Protein AF-A0A1G7L307-F1 (afdb_monomer)

pLDDT: mean 85.69, std 12.85, range [38.66, 98.5]

Nearest PDB structures (foldseek):
  7jh6-assembly4_D  TM=3.198E-01  e=3.320E+00  synthetic construct
  6h2e-assembly1_P-2  TM=1.7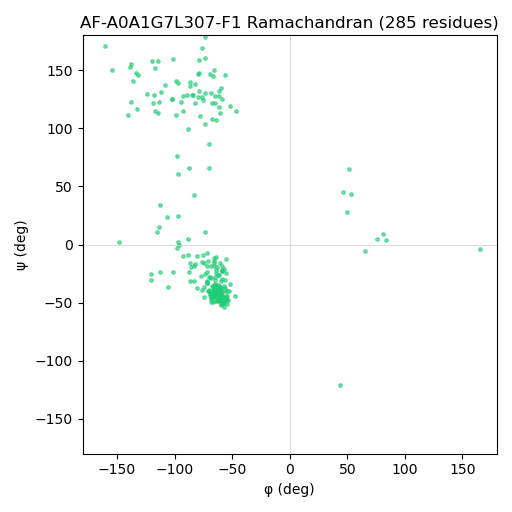35E-01  e=1.520E+00  Aeromonas hydrophila subsp. hydrophila AL09-71

Foldseek 3Di:
DPDPPFDWDDDPNDIDGPVRLVVVLVVLLVLLDFDCLLVDDDPLVLQPPADDLLLSQLVVLSNVLVVLLVLLSVLLSLLSRQDDPDPPDCVCPNLVSNVRSVVSLLSSLQSLLCSLLSLLSSVCSLQCVDPSVVPPDPVVVVVVSVCSDPVNVCVLCVVVCPPPLNVVVVVLNCVLCVDPLSVVSNVVNCCSVPPVQEDEPPNDDDPPDWDADPVGDIPVVSHGHYDYSNVSSVSSSVSSVSSSVSSVCSCVSQVSLQQFDADPVRHTDSNHGDDCVRRDPHHRDDD

Solvent-accessible surface area (backbone atoms only — not comparable to full-atom values): 16554 Å² total; per-residue (Å²): 144,83,84,80,82,69,66,76,45,76,54,97,92,43,78,36,44,67,66,55,53,52,49,54,42,53,56,54,50,61,76,56,64,78,64,69,88,63,68,66,83,74,59,67,79,67,42,68,86,66,58,62,58,25,46,54,52,15,54,54,36,46,45,51,40,43,53,40,50,54,50,18,45,49,24,39,48,48,27,61,40,81,77,73,95,64,90,68,60,68,92,49,47,68,53,50,40,53,51,53,20,48,55,24,37,55,49,17,41,45,37,56,51,51,44,58,56,36,52,40,41,25,54,38,24,56,29,33,72,53,68,52,85,68,50,81,42,73,69,52,43,57,52,53,60,72,54,43,38,71,71,51,50,52,63,68,40,55,91,46,52,85,40,70,70,48,40,54,52,50,52,54,50,49,53,54,68,65,31,67,56,48,46,50,45,43,51,53,34,47,32,66,75,74,62,69,43,61,42,47,55,95,74,56,87,74,76,96,64,80,53,66,47,98,86,70,52,43,54,66,82,71,58,50,53,71,41,51,67,67,64,50,45,52,51,49,46,52,37,48,51,54,53,51,51,50,51,50,47,52,52,64,72,57,34,78,70,56,43,38,41,58,45,99,84,67,48,78,30,70,80,44,66,58,62,65,84,79,38,44,94,60,64,71,60,95,126

Radius of gyration: 23.82 Å; Cα contacts (8 Å, |Δi|>4): 302; chains: 1; bounding box: 66×51×65 Å

Sequence (287 aa):
MQGEELLKISYKGKDYTLKELVEDNNQFSKLILIPDRLNKHYSSLLVSSSMDFGYIIALDKFKHLYSLLATARFALTQAHQKLHKSPVTWSSGYLGQLWIRSQFLKNSVLWYNSCDDYFLQIIWFAFDFTDPNKLTTQAKYKRVLKDCRWESLLKALEPKKYENEVINLLNEIDKFHNDDTVKQVKSIANSLKHHADIYIQDLETQPDYLITSYQGFTSAATANKGLDIDESAILLQDMHKKVVEFASFLHVYIDFDKAFEPDEAGVINLAQRKDKATYKKFYINEY

Mean predicted aligned error: 7.93 Å

Structure (mmCIF, N/CA/C/O backbone):
data_AF-A0A1G7L307-F1
#
_entry.id   AF-A0A1G7L307-F1
#
loop_
_atom_site.group_PDB
_atom_site.id
_atom_site.type_symbol
_atom_site.label_atom_id
_atom_site.label_alt_id
_atom_site.label_comp_id
_atom_site.label_asym_id
_atom_site.label_entity_id
_atom_site.label_seq_id
_atom_site.pdbx_PDB_ins_code
_atom_site.Cartn_x
_atom_site.Cartn_y
_atom_site.Cartn_z
_atom_site.occupancy
_atom_site.B_iso_or_equiv
_atom_site.auth_seq_id
_atom_site.auth_comp_id
_atom_site.auth_asym_id
_atom_site.auth_atom_id
_atom_site.pdbx_PDB_model_num
ATOM 1 N N . MET A 1 1 ? -42.211 -19.359 21.155 1.00 43.12 1 MET A N 1
ATOM 2 C CA . MET A 1 1 ? -41.146 -18.536 20.541 1.00 43.12 1 MET A CA 1
ATOM 3 C C . MET A 1 1 ? -41.202 -17.142 21.149 1.00 43.12 1 MET A C 1
ATOM 5 O O . MET A 1 1 ? -41.812 -16.246 20.591 1.00 43.12 1 MET A O 1
ATOM 9 N N . GLN A 1 2 ? -40.652 -16.993 22.347 1.00 38.72 2 GLN A N 1
ATOM 10 C CA . GLN A 1 2 ? -40.495 -15.733 23.074 1.00 38.72 2 GLN A CA 1
ATOM 11 C C . GLN A 1 2 ? -39.114 -15.867 23.717 1.00 38.72 2 GLN A C 1
ATOM 13 O O . GLN A 1 2 ? -38.919 -16.792 24.500 1.00 38.72 2 GLN A O 1
ATOM 18 N N . GLY A 1 3 ? -38.134 -15.079 23.276 1.00 38.66 3 GLY A N 1
ATOM 19 C CA . GLY A 1 3 ? -36.747 -15.255 23.726 1.00 38.66 3 GLY A CA 1
ATOM 20 C C . GLY A 1 3 ? -35.664 -14.541 22.914 1.00 38.66 3 GLY A C 1
ATOM 21 O O . GLY A 1 3 ? -34.512 -14.576 23.319 1.00 38.66 3 GLY A O 1
ATOM 22 N N . GLU A 1 4 ? -35.995 -13.868 21.808 1.00 49.66 4 GLU A N 1
ATOM 23 C CA . GLU A 1 4 ? -35.074 -12.939 21.138 1.00 49.66 4 GLU A CA 1
ATOM 24 C C . GLU A 1 4 ? -35.367 -11.497 21.577 1.00 49.66 4 GLU A C 1
ATOM 26 O O . GLU A 1 4 ? -35.706 -10.636 20.767 1.00 49.66 4 GLU A O 1
ATOM 31 N N . GLU A 1 5 ? -35.243 -11.199 22.874 1.00 52.59 5 GLU A N 1
ATOM 32 C CA . GLU A 1 5 ? -34.919 -9.821 23.261 1.00 52.59 5 GLU A CA 1
ATOM 33 C C . GLU A 1 5 ? -33.467 -9.576 22.836 1.00 52.59 5 GLU A C 1
ATOM 35 O O . GLU A 1 5 ? -32.503 -9.857 23.545 1.00 52.59 5 GLU A O 1
ATOM 40 N N . LEU A 1 6 ? -33.345 -9.171 21.571 1.00 63.75 6 LEU A N 1
ATOM 41 C CA . LEU A 1 6 ? -32.112 -8.905 20.849 1.00 63.75 6 LEU A CA 1
ATOM 42 C C . LEU A 1 6 ? -31.226 -7.948 21.649 1.00 63.75 6 LEU A C 1
ATOM 44 O O . LEU A 1 6 ? -31.600 -6.807 21.915 1.00 63.75 6 LEU A O 1
ATOM 48 N N . LEU A 1 7 ? -30.033 -8.424 21.997 1.00 72.25 7 LEU A N 1
ATOM 49 C CA . LEU A 1 7 ? -28.967 -7.648 22.619 1.00 72.25 7 LEU A CA 1
ATOM 50 C C . LEU A 1 7 ? -28.780 -6.309 21.873 1.00 72.25 7 LEU A C 1
ATOM 52 O O . LEU A 1 7 ? -28.405 -6.301 20.697 1.00 72.25 7 LEU A O 1
ATOM 56 N N . LYS A 1 8 ? -29.066 -5.190 22.552 1.00 83.25 8 LYS A N 1
ATOM 57 C CA . LYS A 1 8 ? -28.852 -3.829 22.037 1.00 83.25 8 LYS A CA 1
ATOM 58 C C . LYS A 1 8 ? -27.452 -3.352 22.396 1.00 83.25 8 LYS A C 1
ATOM 60 O O . LYS A 1 8 ? -27.047 -3.413 23.554 1.00 83.25 8 LYS A O 1
ATOM 65 N N . ILE A 1 9 ? -26.725 -2.868 21.397 1.00 85.56 9 ILE A N 1
ATOM 66 C CA . ILE A 1 9 ? -25.357 -2.371 21.527 1.00 85.56 9 ILE A CA 1
ATOM 67 C C . ILE A 1 9 ? -25.372 -0.890 21.171 1.00 85.56 9 ILE A C 1
ATOM 69 O O . ILE A 1 9 ? -25.632 -0.542 20.023 1.00 85.56 9 ILE A O 1
ATOM 73 N N . SER A 1 10 ? -25.080 -0.024 22.138 1.00 85.81 10 SER A N 1
ATOM 74 C CA . SER A 1 10 ? -24.977 1.417 21.895 1.00 85.81 10 SER A CA 1
ATOM 75 C C . SER A 1 10 ? -23.531 1.801 21.586 1.00 85.81 10 SER A C 1
ATOM 77 O O . SER A 1 10 ? -22.617 1.449 22.333 1.00 85.81 10 SER A O 1
ATOM 79 N N . TYR A 1 11 ? -23.310 2.506 20.478 1.00 86.19 11 TYR A N 1
ATOM 80 C CA . TYR A 1 11 ? -22.002 3.002 20.058 1.00 86.19 11 TYR A CA 1
ATOM 81 C C . TYR A 1 11 ? -22.127 4.429 19.522 1.00 86.19 11 TYR A C 1
ATOM 83 O O . TYR A 1 11 ? -22.895 4.666 18.589 1.00 86.19 11 TYR A O 1
ATOM 91 N N . LYS A 1 12 ? -21.380 5.375 20.112 1.00 85.19 12 LYS A N 1
ATOM 92 C CA . LYS A 1 12 ? -21.415 6.813 19.769 1.00 85.19 12 LYS A CA 1
ATOM 93 C C . LYS A 1 12 ? -22.845 7.371 19.633 1.00 85.19 12 LYS A C 1
ATOM 95 O O . LYS A 1 12 ? -23.175 8.061 18.674 1.00 85.19 12 LYS A O 1
ATOM 100 N N . GLY A 1 13 ? -23.718 7.025 20.583 1.00 84.94 13 GLY A N 1
ATOM 101 C CA . GLY A 1 13 ? -25.105 7.506 20.631 1.00 84.94 13 GLY A CA 1
ATOM 102 C C . GLY A 1 13 ? -26.063 6.851 19.629 1.00 84.94 13 GLY A C 1
ATOM 103 O O . GLY A 1 13 ? -27.222 7.254 19.558 1.00 84.94 13 GLY A O 1
ATOM 104 N N . LYS A 1 14 ? -25.612 5.844 18.870 1.00 90.19 14 LYS A N 1
ATOM 105 C CA . LYS A 1 14 ? -26.460 5.039 17.990 1.00 90.19 14 LYS A CA 1
ATOM 106 C C . LYS A 1 14 ? -26.568 3.612 18.511 1.00 90.19 14 LYS A C 1
ATOM 108 O O . LYS A 1 14 ? -25.561 2.963 18.790 1.00 90.19 14 LYS A O 1
ATOM 113 N N . ASP A 1 15 ? -27.797 3.124 18.585 1.00 91.56 15 ASP A N 1
ATOM 114 C CA . ASP A 1 15 ? -28.086 1.748 18.964 1.00 91.56 15 ASP A CA 1
ATOM 115 C C . ASP A 1 15 ? -28.048 0.833 17.741 1.00 91.56 15 ASP A C 1
ATOM 117 O O . ASP A 1 15 ? -28.532 1.180 16.662 1.00 91.56 15 ASP A O 1
ATOM 121 N N . TYR A 1 16 ? -27.475 -0.349 17.936 1.00 90.81 16 TYR A N 1
ATOM 122 C CA . TYR A 1 16 ? -27.355 -1.399 16.940 1.00 90.81 16 TYR A CA 1
ATOM 123 C C . TYR A 1 16 ? -27.799 -2.738 17.523 1.00 90.81 16 TYR A C 1
ATOM 125 O O . TYR A 1 16 ? -27.527 -3.074 18.678 1.00 90.81 16 TYR A O 1
ATOM 133 N N . THR A 1 17 ? -28.405 -3.557 16.680 1.00 91.81 17 THR A N 1
ATOM 134 C CA . THR A 1 17 ? -28.455 -5.007 16.838 1.00 91.81 17 THR A CA 1
ATOM 135 C C . THR A 1 17 ? -27.130 -5.627 16.386 1.00 91.81 17 THR A C 1
ATOM 137 O O . THR A 1 17 ? -26.396 -5.064 15.568 1.00 91.81 17 THR A O 1
ATOM 140 N N . LEU A 1 18 ? -26.830 -6.845 16.851 1.00 88.69 18 LEU A N 1
ATOM 141 C CA . LEU A 1 18 ? -25.656 -7.584 16.370 1.00 88.69 18 LEU A CA 1
ATOM 142 C C . LEU A 1 18 ? -25.677 -7.770 14.840 1.00 88.69 18 LEU A C 1
ATOM 144 O O . LEU A 1 18 ? -24.637 -7.670 14.192 1.00 88.69 18 LEU A O 1
ATOM 148 N N . LYS A 1 19 ? -26.861 -8.000 14.257 1.00 91.38 19 LYS A N 1
ATOM 149 C CA . LYS A 1 19 ? -27.036 -8.156 12.807 1.00 91.38 19 LYS A CA 1
ATOM 150 C C . LYS A 1 19 ? -26.660 -6.882 12.049 1.00 91.38 19 LYS A C 1
ATOM 152 O O . LYS A 1 19 ? -25.987 -6.973 11.029 1.00 91.38 19 LYS A O 1
ATOM 157 N N . GLU A 1 20 ? -27.053 -5.715 12.553 1.00 93.75 20 GLU A N 1
ATOM 158 C CA . GLU A 1 20 ? -26.703 -4.431 11.937 1.00 93.75 20 GLU A CA 1
ATOM 159 C C . GLU A 1 20 ? -25.201 -4.161 11.990 1.00 93.75 20 GLU A C 1
ATOM 161 O O . GLU A 1 20 ? -24.651 -3.687 11.004 1.00 93.75 20 GLU A O 1
ATOM 166 N N . LEU A 1 21 ? -24.514 -4.511 13.083 1.00 91.75 21 LEU A N 1
ATOM 167 C CA . LEU A 1 21 ? -23.053 -4.374 13.160 1.00 91.75 21 LEU A CA 1
ATOM 168 C C . LEU A 1 21 ? -22.319 -5.290 12.181 1.00 91.75 21 LEU A C 1
ATOM 170 O O . LEU A 1 21 ? -21.327 -4.886 11.575 1.00 91.75 21 LEU A O 1
ATOM 174 N N . VAL A 1 22 ? -22.790 -6.529 12.040 1.00 92.00 22 VAL A N 1
ATOM 175 C CA . VAL A 1 22 ? -22.225 -7.476 11.073 1.00 92.00 22 VAL A CA 1
ATOM 176 C C . VAL A 1 22 ? -22.442 -6.965 9.650 1.00 92.00 22 VAL A C 1
ATOM 178 O O . VAL A 1 22 ? -21.507 -6.984 8.852 1.00 92.00 22 VAL A O 1
ATOM 181 N N . GLU A 1 23 ? -23.641 -6.474 9.336 1.00 95.06 23 GLU A N 1
ATOM 182 C CA . GLU A 1 23 ? -23.947 -5.942 8.008 1.00 95.06 23 GLU A CA 1
ATOM 183 C C . GLU A 1 23 ? -23.148 -4.673 7.693 1.00 95.06 23 GLU A C 1
ATOM 185 O O . GLU A 1 23 ? -22.557 -4.582 6.622 1.00 95.06 23 GLU A O 1
ATOM 190 N N . ASP A 1 24 ? -23.050 -3.739 8.639 1.00 94.81 24 ASP A N 1
ATOM 191 C CA . ASP A 1 24 ? -22.223 -2.530 8.544 1.00 94.81 24 ASP A CA 1
ATOM 192 C C . ASP A 1 24 ? -20.763 -2.873 8.204 1.00 94.81 24 ASP A C 1
ATOM 194 O O . ASP A 1 24 ? -20.191 -2.347 7.247 1.00 94.81 24 AS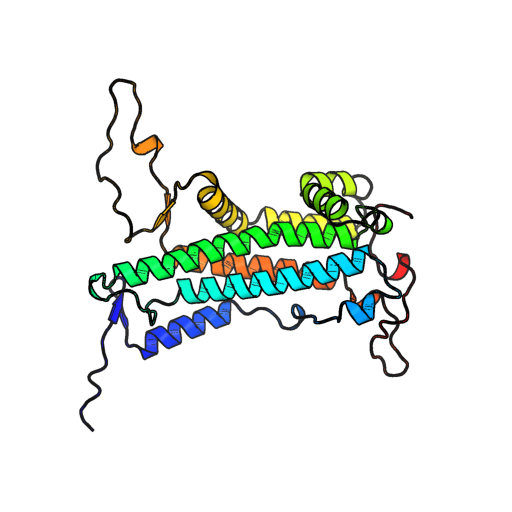P A O 1
ATOM 198 N N . ASN A 1 25 ? -20.180 -3.847 8.911 1.00 95.19 25 ASN A N 1
ATOM 199 C CA . ASN A 1 25 ? -18.822 -4.299 8.630 1.00 95.19 25 ASN A CA 1
ATOM 200 C C . ASN A 1 25 ? -18.697 -5.003 7.269 1.00 95.19 25 ASN A C 1
ATOM 202 O O . ASN A 1 25 ? -17.730 -4.775 6.545 1.00 95.19 25 ASN A O 1
ATOM 206 N N . ASN A 1 26 ? -19.679 -5.824 6.888 1.00 95.44 26 ASN A N 1
ATOM 207 C CA . ASN A 1 26 ? -19.694 -6.486 5.583 1.00 95.44 26 ASN A CA 1
ATOM 208 C C . ASN A 1 26 ? -19.770 -5.476 4.433 1.00 95.44 26 ASN A C 1
ATOM 210 O O . ASN A 1 26 ? -19.101 -5.656 3.415 1.00 95.44 26 ASN A O 1
ATOM 214 N N . GLN A 1 27 ? -20.574 -4.421 4.579 1.00 96.75 27 GLN A N 1
ATOM 215 C CA . GLN A 1 27 ? -20.666 -3.348 3.591 1.00 96.75 27 GLN A CA 1
ATOM 216 C C . GLN A 1 27 ? -19.343 -2.595 3.483 1.00 96.75 27 GLN A C 1
ATOM 218 O O . GLN A 1 27 ? -18.833 -2.419 2.378 1.00 96.75 27 GLN A O 1
ATOM 223 N N . PHE A 1 28 ? -18.719 -2.265 4.613 1.00 97.12 28 PHE A N 1
ATOM 224 C CA . PHE A 1 28 ? -17.390 -1.666 4.623 1.00 97.12 28 PHE A CA 1
ATOM 225 C C . PHE A 1 28 ? -16.342 -2.552 3.917 1.00 97.12 28 PHE A C 1
ATOM 227 O O . PHE A 1 28 ? -15.625 -2.081 3.035 1.00 97.12 28 PHE A O 1
ATOM 234 N N . SER A 1 29 ? -16.298 -3.859 4.205 1.00 95.75 29 SER A N 1
ATOM 235 C CA . SER A 1 29 ? -15.357 -4.800 3.573 1.00 95.75 29 SER A CA 1
ATOM 236 C C . SER A 1 29 ? -15.524 -4.953 2.057 1.00 95.75 29 SER A C 1
ATOM 238 O O . SER A 1 29 ? -14.551 -5.311 1.380 1.00 95.75 29 SER A O 1
ATOM 240 N N . LYS A 1 30 ? -16.730 -4.712 1.520 1.00 96.50 30 LYS A N 1
ATOM 241 C CA . LYS A 1 30 ? -17.002 -4.708 0.071 1.00 96.50 30 LYS A CA 1
ATOM 242 C C . LYS A 1 30 ? -16.406 -3.480 -0.620 1.00 96.50 30 LYS A C 1
ATOM 244 O O . LYS A 1 30 ? -15.970 -3.588 -1.761 1.00 96.50 30 LYS A O 1
ATOM 249 N N . LEU A 1 31 ? -16.337 -2.340 0.068 1.00 96.31 31 LEU A N 1
ATOM 250 C CA . LEU A 1 31 ? -15.780 -1.093 -0.477 1.00 96.31 31 LEU A CA 1
ATOM 251 C C . LEU A 1 31 ? -14.254 -1.132 -0.630 1.00 96.31 31 LEU A C 1
ATOM 253 O O . LEU A 1 31 ? -13.692 -0.351 -1.391 1.00 96.31 31 LEU A O 1
ATOM 257 N N . ILE A 1 32 ? -13.590 -2.055 0.068 1.00 96.94 32 ILE A N 1
ATOM 258 C CA . ILE A 1 32 ? -12.133 -2.233 0.049 1.00 96.94 32 ILE A CA 1
ATOM 259 C C . ILE A 1 32 ? -11.716 -3.558 -0.593 1.00 96.94 32 ILE A C 1
ATOM 261 O O . ILE A 1 32 ? -10.754 -4.192 -0.168 1.00 96.94 32 ILE A O 1
ATOM 265 N N . LEU A 1 33 ? -12.447 -4.034 -1.603 1.00 95.31 33 LEU A N 1
ATOM 266 C CA . LEU A 1 33 ? -12.040 -5.220 -2.361 1.00 95.31 33 LEU A CA 1
ATOM 267 C C . LEU A 1 33 ? -10.750 -4.964 -3.153 1.00 95.31 33 LEU A C 1
ATOM 269 O O . LEU A 1 33 ? -10.461 -3.842 -3.572 1.00 95.31 33 LEU A O 1
ATOM 273 N N . ILE A 1 34 ? -9.968 -6.025 -3.347 1.00 94.50 34 ILE A N 1
ATOM 274 C CA . ILE A 1 34 ? -8.790 -6.015 -4.216 1.00 94.50 34 ILE A CA 1
ATOM 275 C C . ILE A 1 34 ? -9.202 -6.715 -5.514 1.00 94.50 34 ILE A C 1
ATOM 277 O O . ILE A 1 34 ? -9.701 -7.836 -5.439 1.00 94.50 34 ILE A O 1
ATOM 281 N N . PRO A 1 35 ? -9.032 -6.088 -6.689 1.00 92.44 35 PRO A N 1
ATOM 282 C CA . PRO A 1 35 ? -9.360 -6.716 -7.963 1.00 92.44 35 PRO A CA 1
ATOM 283 C C . PRO A 1 35 ? -8.564 -8.006 -8.203 1.00 92.44 35 PRO A C 1
ATOM 285 O O . PRO A 1 35 ? -7.338 -7.998 -8.081 1.00 92.44 35 PRO A O 1
ATOM 288 N N . ASP A 1 36 ? -9.235 -9.070 -8.657 1.00 88.56 36 ASP A N 1
ATOM 289 C CA . ASP A 1 36 ? -8.615 -10.383 -8.924 1.00 88.56 36 ASP A CA 1
ATOM 290 C C . ASP A 1 36 ? -7.449 -10.309 -9.914 1.00 88.56 36 ASP A C 1
ATOM 292 O O . ASP A 1 36 ? -6.478 -11.051 -9.797 1.00 88.56 36 ASP A O 1
ATOM 296 N N . ARG A 1 37 ? -7.486 -9.355 -10.853 1.00 85.38 37 ARG A N 1
ATOM 297 C CA . ARG A 1 37 ? -6.390 -9.116 -11.807 1.00 85.38 37 ARG A CA 1
ATOM 298 C C . ARG A 1 37 ? -5.050 -8.777 -11.145 1.00 85.38 37 ARG A C 1
ATOM 300 O O . ARG A 1 37 ? -4.018 -8.936 -11.783 1.00 85.38 37 ARG A O 1
ATOM 307 N N . LEU A 1 38 ? -5.055 -8.281 -9.903 1.00 87.00 38 LEU A N 1
ATOM 308 C CA . LEU A 1 38 ? -3.834 -8.013 -9.137 1.00 87.00 38 LEU A CA 1
ATOM 309 C C . LEU A 1 38 ? -3.287 -9.280 -8.468 1.00 87.00 38 LEU A C 1
ATOM 311 O O . LEU A 1 38 ? -2.118 -9.311 -8.087 1.00 87.00 38 LEU A O 1
ATOM 315 N N . ASN A 1 39 ? -4.106 -10.327 -8.350 1.00 83.88 39 ASN A N 1
ATOM 316 C CA . ASN A 1 39 ? -3.731 -11.605 -7.769 1.00 83.88 39 ASN A CA 1
ATOM 317 C C . ASN A 1 39 ? -3.117 -12.542 -8.821 1.00 83.88 39 ASN A C 1
ATOM 319 O O . ASN A 1 39 ? -3.692 -13.569 -9.183 1.00 83.88 39 ASN A O 1
ATOM 323 N N . LYS A 1 40 ? -1.944 -12.186 -9.350 1.00 68.31 40 LYS A N 1
ATOM 324 C CA . LYS A 1 40 ? -1.251 -13.037 -10.323 1.00 68.31 40 LYS A CA 1
ATOM 325 C C . LYS A 1 40 ? -0.251 -13.980 -9.657 1.00 68.31 40 LYS A C 1
ATOM 327 O O . LYS A 1 40 ? 0.783 -13.568 -9.129 1.00 68.31 40 LYS A O 1
ATOM 332 N N . HIS A 1 41 ? -0.525 -15.277 -9.757 1.00 63.22 41 HIS A N 1
ATOM 333 C CA . HIS A 1 41 ? 0.352 -16.344 -9.281 1.00 63.22 41 HIS A CA 1
ATOM 334 C C . HIS A 1 41 ? 1.206 -16.924 -10.420 1.00 63.22 41 HIS A C 1
ATOM 336 O O . HIS A 1 41 ? 0.958 -18.029 -10.887 1.00 63.22 41 HIS A O 1
ATOM 342 N N . TYR A 1 42 ? 2.254 -16.222 -10.856 1.00 62.94 42 TYR A N 1
ATOM 343 C CA . TYR A 1 42 ? 3.299 -16.883 -11.654 1.00 62.94 42 TYR A CA 1
ATOM 344 C C . TYR A 1 42 ? 4.184 -17.710 -10.721 1.00 62.94 42 TYR A C 1
ATOM 346 O O . TYR A 1 42 ? 4.696 -17.171 -9.742 1.00 62.94 42 TYR A O 1
ATOM 354 N N . SER A 1 43 ? 4.408 -18.997 -10.974 1.00 57.69 43 SER A N 1
ATOM 355 C CA . SER A 1 43 ? 5.414 -19.742 -10.203 1.00 57.69 43 SER A CA 1
ATOM 356 C C . SER A 1 43 ? 6.802 -19.161 -10.492 1.00 57.69 43 SER A C 1
ATOM 358 O O . SER A 1 43 ? 7.226 -19.131 -11.644 1.00 57.69 43 SER A O 1
ATOM 360 N N . SER A 1 44 ? 7.524 -18.700 -9.466 1.00 56.38 44 SER A N 1
ATOM 361 C CA . SER A 1 44 ? 8.896 -18.183 -9.621 1.00 56.38 44 SER A CA 1
ATOM 362 C C . SER A 1 44 ? 9.862 -19.245 -10.162 1.00 56.38 44 SER A C 1
ATOM 364 O O . SER A 1 44 ? 10.819 -18.899 -10.848 1.00 56.38 44 SER A O 1
ATOM 366 N N . LEU A 1 45 ? 9.574 -20.530 -9.918 1.00 51.91 45 LEU A N 1
ATOM 367 C CA . LEU A 1 45 ? 10.327 -21.669 -10.453 1.00 51.91 45 LEU A CA 1
ATOM 368 C C . LEU A 1 45 ? 10.112 -21.898 -11.956 1.00 51.91 45 LEU A C 1
ATOM 370 O O . LEU A 1 45 ? 11.028 -22.360 -12.624 1.00 51.91 45 LEU A O 1
ATOM 374 N N . LEU A 1 46 ? 8.931 -21.575 -12.498 1.00 54.34 46 LEU A N 1
ATOM 375 C CA . LEU A 1 46 ? 8.660 -21.694 -13.944 1.00 54.34 46 LEU A CA 1
ATOM 376 C C . LEU A 1 46 ? 9.344 -20.587 -14.761 1.00 54.34 46 LEU A C 1
ATOM 378 O O . LEU A 1 46 ? 9.466 -20.689 -15.973 1.00 54.34 46 LEU A O 1
ATOM 382 N N . VAL A 1 47 ? 9.781 -19.534 -14.076 1.00 56.94 47 VAL A N 1
ATOM 383 C CA . VAL A 1 47 ? 10.269 -18.271 -14.632 1.00 56.94 47 VAL A CA 1
ATOM 384 C C . VAL A 1 47 ? 11.809 -18.197 -14.611 1.00 56.94 47 VAL A C 1
ATOM 386 O O . VAL A 1 47 ? 12.422 -17.491 -15.407 1.00 56.94 47 VAL A O 1
ATOM 389 N N . SER A 1 48 ? 12.478 -18.941 -13.726 1.00 56.34 48 SER A N 1
ATOM 390 C CA . SER A 1 48 ? 13.896 -18.727 -13.408 1.00 56.34 48 SER A CA 1
ATOM 391 C C . SER A 1 48 ? 14.910 -19.217 -14.449 1.00 56.34 48 SER A C 1
ATOM 393 O O . SER A 1 48 ? 16.075 -18.843 -14.355 1.00 56.34 48 SER A O 1
ATOM 395 N N . SER A 1 49 ? 14.525 -20.058 -15.411 1.00 53.00 49 SER A N 1
ATOM 396 C CA . SER A 1 49 ? 15.472 -20.685 -16.350 1.00 53.00 49 SER A CA 1
ATOM 397 C C . SER A 1 49 ? 15.684 -19.917 -17.663 1.00 53.00 49 SER A C 1
ATOM 399 O O . SER A 1 49 ? 16.616 -20.246 -18.393 1.00 53.00 49 SER A O 1
ATOM 401 N N . SER A 1 50 ? 14.885 -18.884 -17.960 1.00 55.59 50 SER A N 1
ATOM 402 C CA . SER A 1 50 ? 14.922 -18.176 -19.259 1.00 55.59 50 SER A CA 1
ATOM 403 C C . SER A 1 50 ? 14.573 -16.675 -19.210 1.00 55.59 50 SER A C 1
ATOM 405 O O . SER A 1 50 ? 14.555 -16.015 -20.253 1.00 55.59 50 SER A O 1
ATOM 407 N N . MET A 1 51 ? 14.312 -16.095 -18.031 1.00 67.31 51 MET A N 1
ATOM 408 C CA . MET A 1 51 ? 13.787 -14.726 -17.925 1.00 67.31 51 MET A CA 1
ATOM 409 C C . MET A 1 51 ? 14.806 -13.641 -17.561 1.00 67.31 51 MET A C 1
ATOM 411 O O . MET A 1 51 ? 15.862 -13.864 -16.980 1.00 67.31 51 MET A O 1
ATOM 415 N N . ASP A 1 52 ? 14.417 -12.414 -17.894 1.00 80.06 52 ASP A N 1
ATOM 416 C CA . ASP A 1 52 ? 15.030 -11.172 -17.447 1.00 80.06 52 ASP A CA 1
ATOM 417 C C . ASP A 1 52 ? 14.892 -10.995 -15.926 1.00 80.06 52 ASP A C 1
ATOM 419 O O . ASP A 1 52 ? 13.801 -10.715 -15.424 1.00 80.06 52 ASP A O 1
ATOM 423 N N . PHE A 1 53 ? 15.998 -11.153 -15.190 1.00 82.75 53 PHE A N 1
ATOM 424 C CA . PHE A 1 53 ? 16.019 -11.123 -13.724 1.00 82.75 53 PHE A CA 1
ATOM 425 C C . PHE A 1 53 ? 15.349 -9.877 -13.121 1.00 82.75 53 PHE A C 1
ATOM 427 O O . PHE A 1 53 ? 14.711 -9.997 -12.076 1.00 82.75 53 PHE A O 1
ATOM 434 N N . GLY A 1 54 ? 15.439 -8.705 -13.765 1.00 87.12 54 GLY A N 1
ATOM 435 C CA . GLY A 1 54 ? 14.754 -7.492 -13.302 1.00 87.12 54 GLY A CA 1
ATOM 436 C C . GLY A 1 54 ? 13.233 -7.675 -13.276 1.00 87.12 54 GLY A C 1
ATOM 437 O O . GLY A 1 54 ? 12.585 -7.459 -12.253 1.00 87.12 54 GLY A O 1
ATOM 438 N N . TYR A 1 55 ? 12.669 -8.210 -14.359 1.00 86.75 55 TYR A N 1
ATOM 439 C CA . TYR A 1 55 ? 11.246 -8.549 -14.454 1.00 86.75 55 TYR A CA 1
ATOM 440 C C . TYR A 1 55 ? 10.820 -9.616 -13.440 1.00 86.75 55 TYR A C 1
ATOM 442 O O . TYR A 1 55 ? 9.751 -9.492 -12.846 1.00 86.75 55 TYR A O 1
ATOM 450 N N . ILE A 1 56 ? 11.655 -10.633 -13.189 1.00 84.88 56 ILE A N 1
ATOM 451 C CA . ILE A 1 56 ? 11.371 -11.656 -12.167 1.00 84.88 56 ILE A CA 1
ATOM 452 C C . ILE A 1 56 ? 11.247 -11.011 -10.786 1.00 84.88 56 ILE A C 1
ATOM 454 O O . ILE A 1 56 ? 10.302 -11.288 -10.046 1.00 84.88 56 ILE A O 1
ATOM 458 N N . ILE A 1 57 ? 12.194 -10.136 -10.441 1.00 88.81 57 ILE A N 1
ATOM 459 C CA . ILE A 1 57 ? 12.184 -9.432 -9.160 1.00 88.81 57 ILE A CA 1
ATOM 460 C C . ILE A 1 57 ? 10.965 -8.507 -9.082 1.00 88.81 57 ILE A C 1
ATOM 462 O O . ILE A 1 57 ? 10.295 -8.484 -8.054 1.00 88.81 57 ILE A O 1
ATOM 466 N N . ALA A 1 58 ? 10.636 -7.781 -10.152 1.00 91.19 58 ALA A N 1
ATOM 467 C CA . ALA A 1 58 ? 9.457 -6.918 -10.195 1.00 91.19 58 ALA A CA 1
ATOM 468 C C . ALA A 1 58 ? 8.149 -7.711 -10.014 1.00 91.19 58 ALA A C 1
ATOM 470 O O . ALA A 1 58 ? 7.297 -7.304 -9.225 1.00 91.19 58 ALA A O 1
ATOM 471 N N . LEU A 1 59 ? 8.015 -8.874 -10.659 1.00 88.62 59 LEU A N 1
ATOM 472 C CA . LEU A 1 59 ? 6.891 -9.799 -10.472 1.00 88.62 59 LEU A CA 1
ATOM 473 C C . LEU A 1 59 ? 6.784 -10.290 -9.026 1.00 88.62 59 LEU A C 1
ATOM 475 O O . LEU A 1 59 ? 5.699 -10.303 -8.445 1.00 88.62 59 LEU A O 1
ATOM 479 N N . ASP A 1 60 ? 7.906 -10.688 -8.428 1.00 88.81 60 ASP A N 1
ATOM 480 C CA . ASP A 1 60 ? 7.958 -11.112 -7.030 1.00 88.81 60 ASP A CA 1
ATOM 481 C C . ASP A 1 60 ? 7.558 -9.974 -6.074 1.00 88.81 60 ASP A C 1
ATOM 483 O O . ASP A 1 60 ? 6.776 -10.163 -5.141 1.00 88.81 60 ASP A O 1
ATOM 487 N N . LYS A 1 61 ? 8.001 -8.746 -6.358 1.00 92.81 61 LYS A N 1
ATOM 488 C CA . LYS A 1 61 ? 7.580 -7.552 -5.618 1.00 92.81 61 LYS A CA 1
ATOM 489 C C . LYS A 1 61 ? 6.106 -7.233 -5.788 1.00 92.81 61 LYS A C 1
ATOM 491 O O . LYS A 1 61 ? 5.482 -6.826 -4.814 1.00 92.81 61 LYS A O 1
ATOM 496 N N . PHE A 1 62 ? 5.537 -7.477 -6.963 1.00 92.75 62 PHE A N 1
ATOM 497 C CA . PHE A 1 62 ? 4.106 -7.310 -7.192 1.00 92.75 62 PHE A CA 1
ATOM 498 C C . PHE A 1 62 ? 3.274 -8.291 -6.351 1.00 92.75 62 PHE A C 1
ATOM 500 O O . PHE A 1 62 ? 2.265 -7.908 -5.762 1.00 92.75 62 PHE A O 1
ATOM 507 N N . LYS A 1 63 ? 3.729 -9.541 -6.200 1.00 90.88 63 LYS A N 1
ATOM 508 C CA . LYS A 1 63 ? 3.089 -10.513 -5.293 1.00 90.88 63 LYS A CA 1
ATOM 509 C C . LYS A 1 63 ? 3.186 -10.088 -3.833 1.00 90.88 63 LYS A C 1
ATOM 511 O O . LYS A 1 63 ? 2.212 -10.195 -3.090 1.00 90.88 63 LYS A O 1
ATOM 516 N N . HIS A 1 64 ? 4.353 -9.601 -3.415 1.00 93.19 64 HIS A N 1
ATOM 517 C CA . HIS A 1 64 ? 4.533 -9.081 -2.064 1.00 93.19 64 HIS A CA 1
ATOM 518 C C . HIS A 1 64 ? 3.643 -7.862 -1.798 1.00 93.19 64 HIS A C 1
ATOM 520 O O . HIS A 1 64 ? 3.028 -7.791 -0.736 1.00 93.19 64 HIS A O 1
ATOM 526 N N . LEU A 1 65 ? 3.500 -6.964 -2.776 1.00 95.75 65 LEU A N 1
ATOM 527 C CA . LEU A 1 65 ? 2.551 -5.854 -2.730 1.00 95.75 65 LEU A CA 1
ATOM 528 C C . LEU A 1 65 ? 1.111 -6.358 -2.566 1.00 95.75 65 LEU A C 1
ATOM 530 O O . LEU A 1 65 ? 0.405 -5.863 -1.695 1.00 95.75 65 LEU A O 1
ATOM 534 N N . TYR A 1 66 ? 0.680 -7.354 -3.347 1.00 95.06 66 TYR A N 1
ATOM 535 C CA . TYR A 1 66 ? -0.662 -7.934 -3.217 1.00 95.06 66 TYR A CA 1
ATOM 536 C C . TYR A 1 66 ? -0.905 -8.515 -1.814 1.00 95.06 66 TYR A C 1
ATOM 538 O O . TYR A 1 66 ? -1.932 -8.243 -1.194 1.00 95.06 66 TYR A O 1
ATOM 546 N N . SER A 1 67 ? 0.059 -9.270 -1.281 1.00 94.56 67 SER A N 1
ATOM 547 C CA . SER A 1 67 ? -0.016 -9.824 0.077 1.00 94.56 67 SER A CA 1
ATOM 548 C C . SER A 1 67 ? -0.09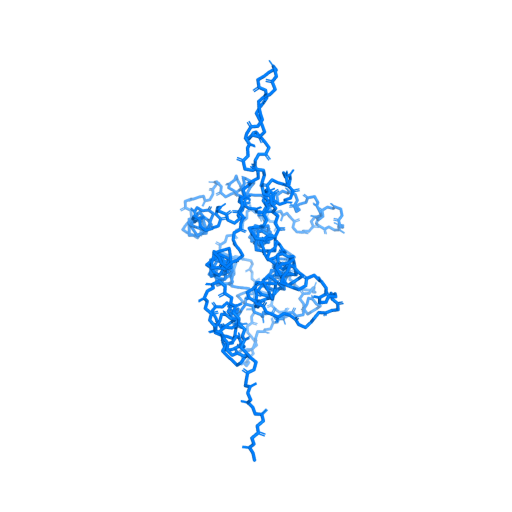1 -8.724 1.145 1.00 94.56 67 SER A C 1
ATOM 550 O O . SER A 1 67 ? -0.908 -8.793 2.069 1.00 94.56 67 SER A O 1
ATOM 552 N N . LEU A 1 68 ? 0.708 -7.663 0.992 1.00 96.50 68 LEU A N 1
ATOM 553 C CA . LEU A 1 68 ? 0.699 -6.508 1.887 1.00 96.50 68 LEU A CA 1
ATOM 554 C C . LEU A 1 68 ? -0.638 -5.761 1.834 1.00 96.50 68 LEU A C 1
ATOM 556 O O . LEU A 1 68 ? -1.194 -5.444 2.881 1.00 96.50 68 LEU A O 1
ATOM 560 N N . LEU A 1 69 ? -1.184 -5.544 0.636 1.00 96.50 69 LEU A N 1
ATOM 561 C CA . LEU A 1 69 ? -2.507 -4.961 0.411 1.00 96.50 69 LEU A CA 1
ATOM 562 C C . LEU A 1 69 ? -3.615 -5.789 1.070 1.00 96.50 69 LEU A C 1
ATOM 564 O O . LEU A 1 69 ? -4.461 -5.242 1.776 1.00 96.50 69 LEU A O 1
ATOM 568 N N . ALA A 1 70 ? -3.600 -7.111 0.889 1.00 96.56 70 ALA A N 1
ATOM 569 C CA . ALA A 1 70 ? -4.563 -8.009 1.525 1.00 96.56 70 ALA A CA 1
ATOM 570 C C . ALA A 1 70 ? -4.479 -7.935 3.057 1.00 96.56 70 ALA A C 1
ATOM 572 O O . ALA A 1 70 ? -5.504 -7.906 3.742 1.00 96.56 70 ALA A O 1
ATOM 573 N N . THR A 1 71 ? -3.262 -7.828 3.588 1.00 97.38 71 THR A N 1
ATOM 574 C CA . THR A 1 71 ? -2.997 -7.693 5.024 1.00 97.38 71 THR A CA 1
ATOM 575 C C . THR A 1 71 ? -3.460 -6.328 5.561 1.00 97.38 71 THR A C 1
ATOM 577 O O . THR A 1 71 ? -4.140 -6.269 6.588 1.00 97.38 71 THR A O 1
ATOM 580 N N . ALA A 1 72 ? -3.201 -5.239 4.828 1.00 98.12 72 ALA A N 1
ATOM 581 C CA . ALA A 1 72 ? -3.678 -3.884 5.124 1.00 98.12 72 ALA A CA 1
ATOM 582 C C . ALA A 1 72 ? -5.208 -3.800 5.160 1.00 98.12 72 ALA A C 1
ATOM 584 O O . ALA A 1 72 ? -5.777 -3.255 6.110 1.00 98.12 72 ALA A O 1
ATOM 585 N N . ARG A 1 73 ? -5.867 -4.405 4.165 1.00 97.69 73 ARG A N 1
ATOM 586 C CA . ARG A 1 73 ? -7.324 -4.521 4.057 1.00 97.69 73 ARG A CA 1
ATOM 587 C C . ARG A 1 73 ? -7.924 -5.317 5.213 1.00 97.69 73 ARG A C 1
ATOM 589 O O . ARG A 1 73 ? -8.948 -4.916 5.771 1.00 97.69 73 ARG A O 1
ATOM 596 N N . PHE A 1 74 ? -7.309 -6.447 5.563 1.00 97.69 74 PHE A N 1
ATOM 597 C CA . PHE A 1 74 ? -7.742 -7.259 6.696 1.00 97.69 74 PHE A CA 1
ATOM 598 C C . PHE A 1 74 ? -7.690 -6.445 7.990 1.00 97.69 74 PHE A C 1
ATOM 600 O O . PHE A 1 74 ? -8.708 -6.321 8.665 1.00 97.69 74 PHE A O 1
ATOM 607 N N . ALA A 1 75 ? -6.553 -5.814 8.298 1.00 98.19 75 ALA A N 1
ATOM 608 C CA . ALA A 1 75 ? -6.461 -4.950 9.472 1.00 98.19 75 ALA A CA 1
ATOM 609 C C . ALA A 1 75 ? -7.466 -3.797 9.433 1.00 98.19 75 ALA A C 1
ATOM 611 O O . ALA A 1 75 ? -8.093 -3.527 10.448 1.00 98.19 75 ALA A O 1
ATOM 612 N N . LEU A 1 76 ? -7.680 -3.155 8.285 1.00 98.50 76 LEU A N 1
ATOM 613 C CA . LEU A 1 76 ? -8.667 -2.083 8.172 1.00 98.50 76 LEU A CA 1
ATOM 614 C C . LEU A 1 76 ? -10.087 -2.575 8.492 1.00 98.50 76 LEU A C 1
ATOM 616 O O . LEU A 1 76 ? -10.816 -1.931 9.242 1.00 98.50 76 LEU A O 1
ATOM 620 N N . THR A 1 77 ? -10.458 -3.750 7.977 1.00 97.81 77 THR A N 1
ATOM 621 C CA . THR A 1 77 ? -11.740 -4.398 8.295 1.00 97.81 77 THR A CA 1
ATOM 622 C C . THR A 1 77 ? -11.859 -4.672 9.792 1.00 97.81 77 THR A C 1
ATOM 624 O O . THR A 1 77 ? -12.888 -4.387 10.399 1.00 97.81 77 THR A O 1
ATOM 627 N N . GLN A 1 78 ? -10.795 -5.183 10.414 1.00 96.44 78 GLN A N 1
ATOM 628 C CA . GLN A 1 78 ? -10.794 -5.433 11.849 1.00 96.44 78 GLN A CA 1
ATOM 629 C C . GLN A 1 78 ? -10.840 -4.131 12.665 1.00 96.44 78 GLN A C 1
ATOM 631 O O . GLN A 1 78 ? -11.514 -4.087 13.681 1.00 96.44 78 GLN A O 1
ATOM 636 N N . ALA A 1 79 ? -10.194 -3.053 12.226 1.00 96.44 79 ALA A N 1
ATOM 637 C CA . ALA A 1 79 ? -10.274 -1.752 12.890 1.00 96.44 79 ALA A CA 1
ATOM 638 C C . ALA A 1 79 ? -11.696 -1.165 12.845 1.00 96.44 79 ALA A C 1
ATOM 640 O O . ALA A 1 79 ? -12.159 -0.552 13.811 1.00 96.44 79 ALA A O 1
ATOM 641 N N . HIS A 1 80 ? -12.401 -1.375 11.732 1.00 96.81 80 HIS A N 1
ATOM 642 C CA . HIS A 1 80 ? -13.786 -0.951 11.552 1.00 96.81 80 HIS A CA 1
ATOM 643 C C . HIS A 1 80 ? -14.775 -1.788 12.385 1.00 96.81 80 HIS A C 1
ATOM 645 O O . HIS A 1 80 ? -15.771 -1.266 12.887 1.00 96.81 80 HIS A O 1
ATOM 651 N N . GLN A 1 81 ? -14.489 -3.075 12.598 1.00 94.25 81 GLN A N 1
ATOM 652 C CA . GLN A 1 81 ? -15.333 -3.962 13.394 1.00 94.25 81 GLN A CA 1
ATOM 653 C C . GLN A 1 81 ? -15.473 -3.461 14.844 1.00 94.25 81 GLN A C 1
ATOM 655 O O . GLN A 1 81 ? -14.538 -3.487 15.637 1.00 94.25 81 GLN A O 1
ATOM 660 N N . LYS A 1 82 ? -16.690 -3.053 15.221 1.00 90.69 82 LYS A N 1
ATOM 661 C CA . LYS A 1 82 ? -16.961 -2.430 16.531 1.00 90.69 82 LYS A CA 1
ATOM 662 C C . LYS A 1 82 ? -16.862 -3.400 17.715 1.00 90.69 82 LYS A C 1
ATOM 664 O O . LYS A 1 82 ? -16.557 -2.978 18.826 1.00 90.69 82 LYS A O 1
ATOM 669 N N . LEU A 1 83 ? -17.125 -4.688 17.482 1.00 88.62 83 LEU A N 1
ATOM 670 C CA . LEU A 1 83 ? -17.101 -5.734 18.505 1.00 88.62 83 LEU A CA 1
ATOM 671 C C . LEU A 1 83 ? -16.318 -6.958 18.037 1.00 88.62 83 LEU A C 1
ATOM 673 O O . LEU A 1 83 ? -16.743 -7.666 17.123 1.00 88.62 83 LEU A O 1
ATOM 677 N N . HIS A 1 84 ? -15.218 -7.253 18.719 1.00 87.75 84 HIS A N 1
ATOM 678 C CA . HIS A 1 84 ? -14.409 -8.446 18.526 1.00 87.75 84 HIS A CA 1
ATOM 679 C C . HIS A 1 84 ? -14.717 -9.523 19.561 1.00 87.75 84 HIS A C 1
ATOM 681 O O . HIS A 1 84 ? -14.825 -9.261 20.763 1.00 87.75 84 HIS A O 1
ATOM 687 N N . LYS A 1 85 ? -14.726 -10.776 19.101 1.00 82.88 85 LYS A N 1
ATOM 688 C CA . LYS A 1 85 ? -14.585 -11.936 19.981 1.00 82.88 85 LYS A CA 1
ATOM 689 C C . LYS A 1 85 ? -13.122 -12.015 20.420 1.00 82.88 85 LYS A C 1
ATOM 691 O O . LYS A 1 85 ? -12.268 -12.398 19.628 1.00 82.88 85 LYS A O 1
ATOM 696 N N . SER A 1 86 ? -12.832 -11.617 21.655 1.00 70.75 86 SER A N 1
ATOM 697 C CA . SER A 1 86 ? -11.465 -11.484 22.165 1.00 70.75 86 SER A CA 1
ATOM 698 C C . SER A 1 86 ? -11.313 -12.116 23.550 1.00 70.75 86 SER A C 1
ATOM 700 O O . SER A 1 86 ? -12.269 -12.080 24.326 1.00 70.75 86 SER A O 1
ATOM 702 N N . PRO A 1 87 ? -10.131 -12.673 23.882 1.00 65.25 87 PRO A N 1
ATOM 703 C CA . PRO A 1 87 ? -9.819 -13.129 25.235 1.00 65.25 87 PRO A CA 1
ATOM 704 C C . PRO A 1 87 ? -9.588 -11.981 26.235 1.00 65.25 87 PRO A C 1
ATOM 706 O O . PRO A 1 87 ? -9.434 -12.250 27.424 1.00 65.25 87 PRO A O 1
ATOM 709 N N . VAL A 1 88 ? -9.537 -10.719 25.782 1.00 64.75 88 VAL A N 1
ATOM 710 C CA . VAL A 1 88 ? -9.410 -9.550 26.669 1.00 64.75 88 VAL A CA 1
ATOM 711 C C . VAL A 1 88 ? -10.595 -9.532 27.636 1.00 64.75 88 VAL A C 1
ATOM 713 O O . VAL A 1 88 ? -11.754 -9.588 27.224 1.00 64.75 88 VAL A O 1
ATOM 716 N N . THR A 1 89 ? -10.305 -9.491 28.937 1.00 58.84 89 THR A N 1
ATOM 717 C CA . THR A 1 89 ? -11.321 -9.590 29.986 1.00 58.84 89 THR A CA 1
ATOM 718 C C . THR A 1 89 ? -12.322 -8.441 29.887 1.00 58.84 89 THR A C 1
ATOM 720 O O . THR A 1 89 ? -11.948 -7.265 29.917 1.00 58.84 89 THR A O 1
ATOM 723 N N . TRP A 1 90 ? -13.613 -8.789 29.863 1.00 56.38 90 TRP A N 1
ATOM 724 C CA . TRP A 1 90 ? -14.746 -7.853 29.874 1.00 56.38 90 TRP A CA 1
ATOM 725 C C . TRP A 1 90 ? -14.737 -6.864 31.051 1.00 56.38 90 TRP A C 1
ATOM 727 O O . TRP A 1 90 ? -15.462 -5.878 31.005 1.00 56.38 90 TRP A O 1
ATOM 737 N N . SER A 1 91 ? -13.898 -7.068 32.073 1.00 52.72 91 SER A N 1
ATOM 738 C CA . SER A 1 91 ? -13.640 -6.089 33.140 1.00 52.72 91 SER A CA 1
ATOM 739 C C . SER A 1 91 ? -13.088 -4.752 32.625 1.00 52.72 91 SER A C 1
ATOM 741 O O . SER A 1 91 ? -13.256 -3.736 33.287 1.00 52.72 91 SER A O 1
ATOM 743 N N . SER A 1 92 ? -12.479 -4.738 31.434 1.00 59.91 92 SER A N 1
ATOM 744 C CA . SER A 1 92 ? -12.089 -3.520 30.702 1.00 59.91 92 SER A CA 1
ATOM 745 C C . SER A 1 92 ? -13.120 -3.088 29.641 1.00 59.91 92 SER A C 1
ATOM 747 O O . SER A 1 92 ? -12.948 -2.063 28.984 1.00 59.91 92 SER A O 1
ATOM 749 N N . GLY A 1 93 ? -14.212 -3.850 29.493 1.00 72.38 93 GLY A N 1
ATOM 750 C CA . GLY A 1 93 ? -15.402 -3.542 28.699 1.00 72.38 93 GLY A CA 1
ATOM 751 C C . GLY A 1 93 ? -15.116 -2.949 27.318 1.00 72.38 93 GLY A C 1
ATOM 752 O O . GLY A 1 93 ? -14.450 -3.552 26.475 1.00 72.38 93 GLY A O 1
ATOM 753 N N . TYR A 1 94 ? -15.644 -1.744 27.110 1.00 78.12 94 TYR A N 1
ATOM 754 C CA . TYR A 1 94 ? -15.515 -0.936 25.896 1.00 78.12 94 TYR A CA 1
ATOM 755 C C . TYR A 1 94 ? -14.062 -0.550 25.563 1.00 78.12 94 TYR A C 1
ATOM 757 O O . TYR A 1 94 ? -13.677 -0.579 24.393 1.00 78.12 94 TYR A O 1
ATOM 765 N N . LEU A 1 95 ? -13.228 -0.272 26.572 1.00 83.88 95 LEU A N 1
ATOM 766 C CA . LEU A 1 95 ? -11.827 0.119 26.368 1.00 83.88 95 LEU A CA 1
ATOM 767 C C . LEU A 1 95 ? -11.005 -1.019 25.761 1.00 83.88 95 LEU A C 1
ATOM 769 O O . LEU A 1 95 ? -10.167 -0.779 24.897 1.00 83.88 95 LEU A O 1
ATOM 773 N N . GLY A 1 96 ? -11.282 -2.268 26.149 1.00 85.00 96 GLY A N 1
ATOM 774 C CA . GLY A 1 96 ? -10.644 -3.437 25.540 1.00 85.00 96 GLY A CA 1
ATOM 775 C C . GLY A 1 96 ? -10.954 -3.559 24.043 1.00 85.00 96 GLY A C 1
ATOM 776 O O . GLY A 1 96 ? -10.064 -3.854 23.247 1.00 85.00 96 GLY A O 1
ATOM 777 N N . GLN A 1 97 ? -12.198 -3.277 23.642 1.00 87.06 97 GLN A N 1
ATOM 778 C CA . GLN A 1 97 ? -12.610 -3.285 22.233 1.00 87.06 97 GLN A CA 1
ATOM 779 C C . GLN A 1 97 ? -11.960 -2.141 21.448 1.00 87.06 97 GLN A C 1
ATOM 781 O O . GLN A 1 97 ? -11.400 -2.379 20.377 1.00 87.06 97 GLN A O 1
ATOM 786 N N . LEU A 1 98 ? -11.956 -0.922 22.000 1.00 88.62 98 LEU A N 1
ATOM 787 C CA . LEU A 1 98 ? -11.256 0.220 21.405 1.00 88.62 98 LEU A CA 1
ATOM 788 C C . LEU A 1 98 ? -9.758 -0.038 21.248 1.00 88.62 98 LEU A C 1
ATOM 790 O O . LEU A 1 98 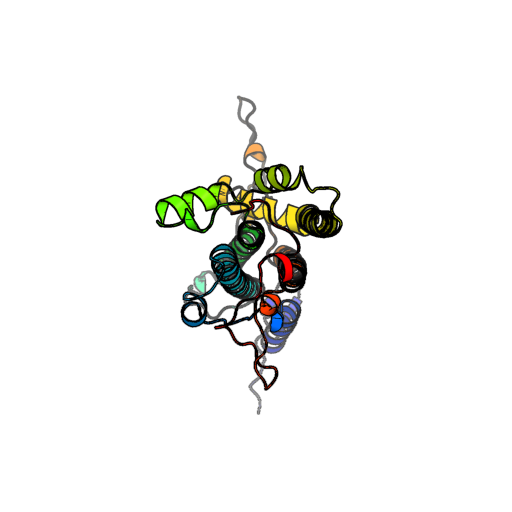? -9.193 0.240 20.190 1.00 88.62 98 LEU A O 1
ATOM 794 N N . TRP A 1 99 ? -9.118 -0.619 22.264 1.00 88.88 99 TRP A N 1
ATOM 795 C CA . TRP A 1 99 ? -7.703 -0.953 22.204 1.00 88.88 99 TRP A CA 1
ATOM 796 C C . TRP A 1 99 ? -7.410 -1.925 21.057 1.00 88.88 99 TRP A C 1
ATOM 798 O O . TRP A 1 99 ? -6.527 -1.641 20.249 1.00 88.88 99 TRP A O 1
ATOM 808 N N . ILE A 1 100 ? -8.182 -3.010 20.909 1.00 90.88 100 ILE A N 1
ATOM 809 C CA . ILE A 1 100 ? -8.016 -3.978 19.807 1.00 90.88 100 ILE A CA 1
ATOM 810 C C . ILE A 1 100 ? -8.169 -3.291 18.449 1.00 90.88 100 ILE A C 1
ATOM 812 O O . ILE A 1 100 ? -7.292 -3.420 17.590 1.00 90.88 100 ILE A O 1
ATOM 816 N N . ARG A 1 101 ? -9.250 -2.523 18.269 1.00 93.12 101 ARG A N 1
ATOM 817 C CA . ARG A 1 101 ? -9.502 -1.766 17.036 1.00 93.12 101 ARG A CA 1
ATOM 818 C C . ARG A 1 101 ? -8.346 -0.823 16.718 1.00 93.12 101 ARG A C 1
ATOM 820 O O . ARG A 1 101 ? -7.916 -0.748 15.570 1.00 93.12 101 ARG A O 1
ATOM 827 N N . SER A 1 102 ? -7.778 -0.173 17.734 1.00 93.06 102 SER A N 1
ATOM 828 C CA . SER A 1 102 ? -6.633 0.716 17.553 1.00 93.06 102 SER A CA 1
ATOM 829 C C . SER A 1 102 ? -5.366 -0.002 17.086 1.00 93.06 102 SER A C 1
ATOM 831 O O . SER A 1 102 ? -4.634 0.540 16.261 1.00 93.06 102 SER A O 1
ATOM 833 N N . GLN A 1 103 ? -5.108 -1.230 17.554 1.00 93.06 103 GLN A N 1
ATOM 834 C CA . GLN A 1 103 ? -3.953 -2.010 17.096 1.00 93.06 103 GLN A CA 1
ATOM 835 C C . GLN A 1 103 ? -4.095 -2.368 15.617 1.00 93.06 103 GLN A C 1
ATOM 837 O O . GLN A 1 103 ? -3.154 -2.219 14.837 1.00 93.06 103 GLN A O 1
ATOM 842 N N . PHE A 1 104 ? -5.293 -2.789 15.210 1.00 96.62 104 PHE A N 1
ATOM 843 C CA . PHE A 1 104 ? -5.592 -3.048 13.807 1.00 96.62 104 PHE A CA 1
ATOM 844 C C . PHE A 1 104 ? -5.488 -1.782 12.952 1.00 96.62 104 PHE A C 1
ATOM 846 O O . PHE A 1 104 ? -4.880 -1.826 11.884 1.00 96.62 104 PHE A O 1
ATOM 853 N N . LEU A 1 105 ? -5.982 -0.642 13.439 1.00 97.00 105 LEU A N 1
ATOM 854 C CA . LEU A 1 105 ? -5.876 0.636 12.738 1.00 97.00 105 LEU A CA 1
ATOM 855 C C . LEU A 1 105 ? -4.410 1.020 12.500 1.00 97.00 105 LEU A C 1
ATOM 857 O O . LEU A 1 105 ? -4.017 1.275 11.363 1.00 97.00 105 LEU A O 1
ATOM 861 N N . LYS A 1 106 ? -3.587 0.997 13.557 1.00 95.44 106 LYS A N 1
ATOM 862 C CA . LYS A 1 106 ? -2.148 1.300 13.485 1.00 95.44 106 LYS A CA 1
ATOM 863 C C . LYS A 1 106 ? -1.447 0.401 12.464 1.00 95.44 106 LYS A C 1
ATOM 865 O O . LYS A 1 106 ? -0.708 0.897 11.617 1.00 95.44 106 LYS A O 1
ATOM 870 N N . ASN A 1 107 ? -1.726 -0.902 12.483 1.00 96.75 107 ASN A N 1
ATOM 871 C CA . ASN A 1 107 ? -1.155 -1.839 11.515 1.00 96.75 107 ASN A CA 1
ATOM 872 C C . ASN A 1 107 ? -1.603 -1.545 10.077 1.00 96.75 107 ASN A C 1
ATOM 874 O O . ASN A 1 107 ? -0.776 -1.553 9.168 1.00 96.75 107 ASN A O 1
ATOM 878 N N . SER A 1 108 ? -2.883 -1.231 9.868 1.00 98.19 108 SER A N 1
ATOM 879 C CA . SER A 1 108 ? -3.403 -0.867 8.548 1.00 98.19 108 SER A CA 1
ATOM 880 C C . SER A 1 108 ? -2.705 0.374 7.979 1.00 98.19 108 SER A C 1
ATOM 882 O O . SER A 1 108 ? -2.227 0.332 6.845 1.00 98.19 108 SER A O 1
ATOM 884 N N . VAL A 1 109 ? -2.546 1.434 8.785 1.00 97.75 109 VAL A N 1
ATOM 885 C CA . VAL A 1 109 ? -1.783 2.642 8.415 1.00 97.75 109 VAL A CA 1
ATOM 886 C C . VAL A 1 109 ? -0.367 2.278 7.965 1.00 97.75 109 VAL A C 1
ATOM 888 O O . VAL A 1 109 ? 0.081 2.698 6.896 1.00 97.75 109 VAL A O 1
ATOM 891 N N . LEU A 1 110 ? 0.347 1.488 8.773 1.00 97.06 110 LEU A N 1
ATOM 892 C CA . LEU A 1 110 ? 1.732 1.116 8.492 1.00 97.06 110 LEU A CA 1
ATOM 893 C C . LEU A 1 110 ? 1.850 0.298 7.201 1.00 97.06 110 LEU A C 1
ATOM 895 O O . LEU A 1 110 ? 2.748 0.558 6.400 1.00 97.06 110 LEU A O 1
ATOM 899 N N . TRP A 1 111 ? 0.942 -0.652 6.975 1.00 98.12 111 TRP A N 1
ATOM 900 C CA . TRP A 1 111 ? 0.963 -1.505 5.789 1.00 98.12 111 TRP A CA 1
ATOM 901 C C . TRP A 1 111 ? 0.588 -0.758 4.507 1.00 98.12 111 TRP A C 1
ATOM 903 O O . TRP A 1 111 ? 1.276 -0.938 3.501 1.00 98.12 111 TRP A O 1
ATOM 913 N N . TYR A 1 112 ? -0.405 0.139 4.530 1.00 98.31 112 TYR A N 1
ATOM 914 C CA . TYR A 1 112 ? -0.670 1.006 3.374 1.00 98.31 112 TYR A CA 1
ATOM 915 C C . TYR A 1 112 ? 0.509 1.933 3.082 1.00 98.31 112 TYR A C 1
ATOM 917 O O . TYR A 1 112 ? 0.914 2.052 1.928 1.00 98.31 112 TYR A O 1
ATOM 925 N N . ASN A 1 113 ? 1.125 2.529 4.109 1.00 96.56 113 ASN A N 1
ATOM 926 C CA . ASN A 1 113 ? 2.320 3.350 3.916 1.00 96.56 113 ASN A CA 1
ATOM 927 C C . ASN A 1 113 ? 3.480 2.547 3.308 1.00 96.56 113 ASN A C 1
ATOM 929 O O . ASN A 1 113 ? 4.248 3.077 2.515 1.00 96.56 113 ASN A O 1
ATOM 933 N N . SER A 1 114 ? 3.641 1.279 3.685 1.00 96.12 114 SER A N 1
ATOM 934 C CA . SER A 1 114 ? 4.689 0.414 3.134 1.00 96.12 114 SER A CA 1
ATOM 935 C C . SER A 1 114 ? 4.458 0.005 1.676 1.00 96.12 114 SER A C 1
ATOM 937 O O . SER A 1 114 ? 5.399 -0.469 1.046 1.00 96.12 114 SER A O 1
ATOM 939 N N . CYS A 1 115 ? 3.260 0.193 1.110 1.00 96.94 115 CYS A N 1
ATOM 940 C CA . CYS A 1 115 ? 3.013 -0.081 -0.310 1.00 96.94 115 CYS A CA 1
ATOM 941 C C . CYS A 1 115 ? 3.827 0.847 -1.233 1.00 96.94 115 CYS A C 1
ATOM 943 O O . CYS A 1 115 ? 4.247 0.406 -2.300 1.00 96.94 115 CYS A O 1
ATOM 945 N N . ASP A 1 116 ? 4.113 2.081 -0.797 1.00 94.81 116 ASP A N 1
ATOM 946 C CA . ASP A 1 116 ? 4.928 3.066 -1.532 1.00 94.81 116 ASP A CA 1
ATOM 947 C C . ASP A 1 116 ? 6.317 2.507 -1.887 1.00 94.81 116 ASP A C 1
ATOM 949 O O . ASP A 1 116 ? 6.741 2.517 -3.045 1.00 94.81 116 ASP A O 1
ATOM 953 N N . ASP A 1 117 ? 6.979 1.882 -0.908 1.00 94.38 117 ASP A N 1
ATOM 954 C CA . ASP A 1 117 ? 8.284 1.246 -1.101 1.00 94.38 117 ASP A CA 1
ATOM 955 C C . ASP A 1 117 ? 8.224 0.121 -2.147 1.00 94.38 117 ASP A C 1
ATOM 957 O O . ASP A 1 117 ? 9.162 -0.063 -2.928 1.00 94.38 117 ASP A O 1
ATOM 961 N N . TYR A 1 118 ? 7.129 -0.647 -2.176 1.00 96.31 118 TYR A N 1
ATOM 962 C CA . TYR A 1 118 ? 6.942 -1.709 -3.164 1.00 96.31 118 TYR A CA 1
ATOM 963 C C . TYR A 1 118 ? 6.715 -1.150 -4.563 1.00 96.31 118 TYR A C 1
ATOM 965 O O . TYR A 1 118 ? 7.281 -1.699 -5.505 1.00 96.31 118 TYR A O 1
ATOM 973 N N . PHE A 1 119 ? 5.957 -0.063 -4.717 1.00 97.25 119 PHE A N 1
ATOM 974 C CA . PHE A 1 119 ? 5.778 0.580 -6.019 1.00 97.25 119 PHE A CA 1
ATOM 975 C C . PHE A 1 119 ? 7.110 1.022 -6.617 1.00 97.25 119 PHE A C 1
ATOM 977 O O . PHE A 1 119 ? 7.417 0.673 -7.759 1.00 97.25 119 PHE A O 1
ATOM 984 N N . LEU A 1 120 ? 7.938 1.702 -5.822 1.00 95.69 120 LEU A N 1
ATOM 985 C CA . LEU A 1 120 ? 9.267 2.129 -6.253 1.00 95.69 120 LEU A CA 1
ATOM 986 C C . LEU A 1 120 ? 10.145 0.933 -6.630 1.00 95.69 120 LEU A C 1
ATOM 988 O O . LEU A 1 120 ? 10.778 0.950 -7.681 1.00 95.69 120 LEU A O 1
ATOM 992 N N . GLN A 1 121 ? 10.143 -0.134 -5.825 1.00 95.75 121 GLN A N 1
ATOM 993 C CA . GLN A 1 121 ? 10.897 -1.356 -6.128 1.00 95.75 121 GLN A CA 1
ATOM 994 C C . GLN A 1 121 ? 10.414 -2.030 -7.420 1.00 95.75 121 GLN A C 1
ATOM 996 O O . GLN A 1 121 ? 11.237 -2.444 -8.232 1.00 95.75 121 GLN A O 1
ATOM 1001 N N . ILE A 1 122 ? 9.099 -2.132 -7.635 1.00 95.44 122 ILE A N 1
ATOM 1002 C CA . ILE A 1 122 ? 8.516 -2.720 -8.850 1.00 95.44 122 ILE A CA 1
ATOM 1003 C C . ILE A 1 122 ? 9.000 -1.955 -10.084 1.00 95.44 122 ILE A C 1
ATOM 1005 O O . ILE A 1 122 ? 9.521 -2.574 -11.009 1.00 95.44 122 ILE A O 1
ATOM 1009 N N . ILE A 1 123 ? 8.884 -0.624 -10.080 1.00 95.62 123 ILE A N 1
ATOM 1010 C CA . ILE A 1 123 ? 9.309 0.224 -11.202 1.00 95.62 123 ILE A CA 1
ATOM 1011 C C . ILE A 1 123 ? 10.824 0.101 -11.425 1.00 95.62 123 ILE A C 1
ATOM 1013 O O . ILE A 1 123 ? 11.273 -0.093 -12.556 1.00 95.62 123 ILE A O 1
ATOM 1017 N N . TRP A 1 124 ? 11.605 0.149 -10.343 1.00 94.75 124 TRP A N 1
ATOM 1018 C CA . TRP A 1 124 ? 13.066 0.072 -10.380 1.00 94.75 124 TRP A CA 1
ATOM 1019 C C . TRP A 1 124 ? 13.573 -1.196 -11.071 1.00 94.75 124 TRP A C 1
ATOM 1021 O O . TRP A 1 124 ? 14.474 -1.148 -11.911 1.00 94.75 124 TRP A O 1
ATOM 1031 N N . PHE A 1 125 ? 12.990 -2.346 -10.731 1.00 92.69 125 PHE A N 1
ATOM 1032 C CA . PHE A 1 125 ? 13.402 -3.622 -11.308 1.00 92.69 125 PHE A CA 1
ATOM 1033 C C . PHE A 1 125 ? 12.762 -3.899 -12.671 1.00 92.69 125 PHE A C 1
ATOM 1035 O O . PHE A 1 125 ? 13.411 -4.511 -13.515 1.00 92.69 125 PHE A O 1
ATOM 1042 N N . ALA A 1 126 ? 11.538 -3.428 -12.933 1.00 92.12 126 ALA A N 1
ATOM 1043 C CA . ALA A 1 126 ? 10.891 -3.629 -14.229 1.00 92.12 126 ALA A CA 1
ATOM 1044 C C . ALA A 1 126 ? 11.691 -2.971 -15.370 1.00 92.12 126 ALA A C 1
ATOM 1046 O O . ALA A 1 126 ? 11.894 -3.582 -16.420 1.00 92.12 126 ALA A O 1
ATOM 1047 N N . PHE A 1 127 ? 12.223 -1.766 -15.158 1.00 91.94 127 PHE A N 1
ATOM 1048 C CA . PHE A 1 127 ? 12.906 -0.997 -16.210 1.00 91.94 127 PHE A CA 1
ATOM 1049 C C . PHE A 1 127 ? 14.439 -0.948 -16.066 1.00 91.94 127 PHE A C 1
ATOM 1051 O O . PHE A 1 127 ? 15.088 -0.047 -16.598 1.00 91.94 127 PHE A O 1
ATOM 1058 N N . ASP A 1 128 ? 15.027 -1.935 -15.379 1.00 89.56 128 ASP A N 1
ATOM 1059 C CA . ASP A 1 128 ? 16.481 -2.151 -15.272 1.00 89.56 128 ASP A CA 1
ATOM 1060 C C . ASP A 1 128 ? 17.270 -0.915 -14.790 1.00 89.56 128 ASP A C 1
ATOM 1062 O O . ASP A 1 128 ? 18.356 -0.612 -15.289 1.00 89.56 128 ASP A O 1
ATOM 1066 N N . PHE A 1 129 ? 16.765 -0.211 -13.769 1.00 89.06 129 PHE A N 1
ATOM 1067 C CA . PHE A 1 129 ? 17.486 0.899 -13.113 1.00 89.06 129 PHE A CA 1
ATOM 1068 C C . PHE A 1 129 ? 18.782 0.444 -12.415 1.00 89.06 129 PHE A C 1
ATOM 1070 O O . PHE A 1 129 ? 19.615 1.247 -11.996 1.00 89.06 129 PHE A O 1
ATOM 1077 N N . THR A 1 130 ? 18.970 -0.865 -12.292 1.00 86.88 130 THR A N 1
ATOM 1078 C CA . THR A 1 130 ? 20.193 -1.515 -11.842 1.00 86.88 130 THR A CA 1
ATOM 1079 C C . THR A 1 130 ? 20.449 -2.733 -12.715 1.00 86.88 130 THR A C 1
ATOM 1081 O O . THR A 1 130 ? 19.499 -3.309 -13.238 1.00 86.88 130 THR A O 1
ATOM 1084 N N . ASP A 1 131 ? 21.707 -3.158 -12.815 1.00 85.06 131 ASP A N 1
ATOM 1085 C CA . ASP A 1 131 ? 22.082 -4.414 -13.462 1.00 85.06 131 ASP A CA 1
ATOM 1086 C C . ASP A 1 131 ? 21.577 -5.613 -12.652 1.00 85.06 131 ASP A C 1
ATOM 1088 O O . ASP A 1 131 ? 22.144 -5.917 -11.590 1.00 85.06 131 ASP A O 1
ATOM 1092 N N . PRO A 1 132 ? 20.557 -6.342 -13.130 1.00 79.50 132 PRO A N 1
ATOM 1093 C CA . PRO A 1 132 ? 20.031 -7.477 -12.392 1.00 79.50 132 PRO A CA 1
ATOM 1094 C C . PRO A 1 132 ? 21.065 -8.604 -12.256 1.00 79.50 132 PRO A C 1
ATOM 1096 O O . PRO A 1 132 ? 21.077 -9.308 -11.246 1.00 79.50 132 PRO A O 1
ATOM 1099 N N . ASN A 1 133 ? 22.001 -8.729 -13.207 1.00 76.81 133 ASN A N 1
ATOM 1100 C CA . ASN A 1 133 ? 23.049 -9.754 -13.177 1.00 76.81 133 ASN A CA 1
ATOM 1101 C C . ASN A 1 133 ? 24.064 -9.512 -12.054 1.00 76.81 133 ASN A C 1
ATOM 1103 O O . ASN A 1 133 ? 24.766 -10.429 -11.627 1.00 76.81 133 ASN A O 1
ATOM 1107 N N . LYS A 1 134 ? 24.136 -8.286 -11.518 1.00 81.44 134 LYS A N 1
ATOM 1108 C CA . LYS A 1 134 ? 24.993 -7.966 -10.368 1.00 81.44 134 LYS A CA 1
ATOM 1109 C C . LYS A 1 134 ? 24.364 -8.370 -9.036 1.00 81.44 134 LYS A C 1
ATOM 1111 O O . LYS A 1 134 ? 25.074 -8.378 -8.027 1.00 81.44 134 LYS A O 1
ATOM 1116 N N . LEU A 1 135 ? 23.090 -8.766 -9.005 1.00 84.81 135 LEU A N 1
ATOM 1117 C CA . LEU A 1 135 ? 22.336 -9.112 -7.793 1.00 84.81 135 LEU A CA 1
ATOM 1118 C C . LEU A 1 135 ? 22.574 -10.558 -7.330 1.00 84.81 135 LEU A C 1
ATOM 1120 O O . LEU A 1 135 ? 21.660 -11.253 -6.902 1.00 84.81 135 LEU A O 1
ATOM 1124 N N . THR A 1 136 ? 23.827 -11.012 -7.364 1.00 84.19 136 THR A N 1
ATOM 1125 C CA . THR A 1 136 ? 24.190 -12.409 -7.074 1.00 84.19 136 THR A CA 1
ATOM 1126 C C . THR A 1 136 ? 24.154 -12.787 -5.593 1.00 84.19 136 THR A C 1
ATOM 1128 O O . THR A 1 136 ? 24.303 -13.957 -5.253 1.00 84.19 136 THR A O 1
ATOM 1131 N N . THR A 1 137 ? 23.992 -11.819 -4.684 1.00 88.31 137 THR A N 1
ATOM 1132 C CA . THR A 1 137 ? 23.947 -12.074 -3.237 1.00 88.31 137 THR A CA 1
ATOM 1133 C C . THR A 1 137 ? 22.876 -11.239 -2.548 1.00 88.31 137 THR A C 1
ATOM 1135 O O . THR A 1 137 ? 22.573 -10.114 -2.956 1.00 88.31 137 THR A O 1
ATOM 1138 N N . GLN A 1 138 ? 22.362 -11.746 -1.423 1.00 90.25 138 GLN A N 1
ATOM 1139 C CA . GLN A 1 138 ? 21.372 -11.037 -0.607 1.00 90.25 138 GLN A CA 1
ATOM 1140 C C . GLN A 1 138 ? 21.872 -9.656 -0.147 1.00 90.25 138 GLN A C 1
ATOM 1142 O O . GLN A 1 138 ? 21.096 -8.706 -0.073 1.00 90.25 138 GLN A O 1
ATOM 1147 N N . ALA A 1 139 ? 23.167 -9.519 0.154 1.00 92.06 139 ALA A N 1
ATOM 1148 C CA . ALA A 1 139 ? 23.751 -8.251 0.588 1.00 92.06 139 ALA A CA 1
ATOM 1149 C C . ALA A 1 139 ? 23.736 -7.191 -0.526 1.00 92.06 139 ALA A C 1
ATOM 1151 O O . ALA A 1 139 ? 23.395 -6.036 -0.266 1.00 92.06 139 ALA A O 1
ATOM 1152 N N . LYS A 1 140 ? 24.062 -7.579 -1.768 1.00 89.81 140 LYS A N 1
ATOM 1153 C CA . LYS A 1 140 ? 23.986 -6.681 -2.932 1.00 89.81 140 LYS A CA 1
ATOM 1154 C C . LYS A 1 140 ? 22.543 -6.289 -3.226 1.00 89.81 140 LYS A C 1
ATOM 1156 O O . LYS A 1 140 ? 22.257 -5.110 -3.397 1.00 89.81 140 LYS A O 1
ATOM 1161 N N . TYR A 1 141 ? 21.638 -7.261 -3.177 1.00 90.81 141 TYR A N 1
ATOM 1162 C CA . TYR A 1 141 ? 20.210 -7.021 -3.331 1.00 90.81 141 TYR A CA 1
ATOM 1163 C C . TYR A 1 141 ? 19.671 -6.015 -2.301 1.00 90.81 141 TYR A C 1
ATOM 1165 O O . TYR A 1 141 ? 19.083 -5.001 -2.668 1.00 90.81 141 TYR A O 1
ATOM 1173 N N . LYS A 1 142 ? 19.958 -6.218 -1.007 1.00 91.44 142 LYS A N 1
ATOM 1174 C CA . LYS A 1 142 ? 19.571 -5.284 0.066 1.00 91.44 142 LYS A CA 1
ATOM 1175 C C . LYS A 1 142 ? 20.161 -3.886 -0.111 1.00 91.44 142 LYS A C 1
ATOM 1177 O O . LYS A 1 142 ? 19.545 -2.924 0.334 1.00 91.44 142 LYS A O 1
ATOM 1182 N N . ARG A 1 143 ? 21.350 -3.760 -0.711 1.00 90.50 143 ARG A N 1
ATOM 1183 C CA . ARG A 1 143 ? 21.948 -2.453 -1.013 1.00 90.50 143 ARG A CA 1
ATOM 1184 C C . ARG A 1 143 ? 21.126 -1.719 -2.067 1.00 90.50 143 ARG A C 1
ATOM 1186 O O . ARG A 1 143 ? 20.721 -0.600 -1.802 1.00 90.50 143 ARG A O 1
ATOM 1193 N N . VAL A 1 144 ? 20.793 -2.387 -3.169 1.00 91.62 144 VAL A N 1
ATOM 1194 C CA . VAL A 1 144 ? 19.952 -1.820 -4.235 1.00 91.62 144 VAL A CA 1
ATOM 1195 C C . VAL A 1 144 ? 18.569 -1.416 -3.728 1.00 91.62 144 VAL A C 1
ATOM 1197 O O . VAL A 1 144 ? 18.064 -0.364 -4.104 1.00 91.62 144 VAL A O 1
ATOM 1200 N N . LEU A 1 145 ? 17.968 -2.189 -2.817 1.00 91.75 145 LEU A N 1
ATOM 1201 C CA . LEU A 1 145 ? 16.692 -1.795 -2.207 1.00 91.75 145 LEU A CA 1
ATOM 1202 C C . LEU A 1 145 ? 16.765 -0.446 -1.474 1.00 91.75 145 LEU A C 1
ATOM 1204 O O . LEU A 1 145 ? 15.765 0.258 -1.417 1.00 91.75 145 LEU A O 1
ATOM 1208 N N . LYS A 1 146 ? 17.929 -0.058 -0.932 1.00 89.06 146 LYS A N 1
ATOM 1209 C CA . LYS A 1 146 ? 18.102 1.261 -0.299 1.00 89.06 146 LYS A CA 1
ATOM 1210 C C . LYS A 1 146 ? 18.134 2.401 -1.311 1.00 89.06 146 LYS A C 1
ATOM 1212 O O . LYS A 1 146 ? 17.849 3.532 -0.914 1.00 89.06 146 LYS A O 1
ATOM 1217 N N . ASP A 1 147 ? 18.481 2.099 -2.558 1.00 87.31 147 ASP A N 1
ATOM 1218 C CA . ASP A 1 147 ? 18.560 3.056 -3.659 1.00 87.31 147 ASP A CA 1
ATOM 1219 C C . ASP A 1 147 ? 17.203 3.240 -4.351 1.00 87.31 147 ASP A C 1
ATOM 1221 O O . ASP A 1 147 ? 17.016 4.245 -5.031 1.00 87.31 147 ASP A O 1
ATOM 1225 N N . CYS A 1 148 ? 16.245 2.328 -4.127 1.00 91.75 148 CYS A N 1
ATOM 1226 C CA . CYS A 1 148 ? 14.865 2.384 -4.625 1.00 91.75 148 CYS A CA 1
ATOM 1227 C C . CYS A 1 148 ? 14.056 3.493 -3.925 1.00 91.75 148 CYS A C 1
ATOM 1229 O O . CYS A 1 148 ? 13.134 3.222 -3.159 1.00 91.75 148 CYS A O 1
ATOM 1231 N N . ARG A 1 149 ? 14.438 4.748 -4.159 1.00 90.75 149 ARG A N 1
ATOM 1232 C CA . ARG A 1 149 ? 13.810 5.956 -3.613 1.00 90.75 149 ARG A CA 1
ATOM 1233 C C . ARG A 1 149 ? 13.303 6.834 -4.739 1.00 90.75 149 ARG A C 1
ATOM 1235 O O . ARG A 1 149 ? 13.806 6.761 -5.861 1.00 90.75 149 ARG A O 1
ATOM 1242 N N . TRP A 1 150 ? 12.350 7.696 -4.412 1.00 89.44 150 TRP A N 1
ATOM 1243 C CA . TRP A 1 150 ? 11.763 8.621 -5.371 1.00 89.44 150 TRP A CA 1
ATOM 1244 C C . TRP A 1 150 ? 12.817 9.512 -6.039 1.00 89.44 150 TRP A C 1
ATOM 1246 O O . TRP A 1 150 ? 12.871 9.604 -7.262 1.00 89.44 150 TRP A O 1
ATOM 1256 N N . GLU A 1 151 ? 13.737 10.077 -5.258 1.00 89.56 151 GLU A N 1
ATOM 1257 C CA . GLU A 1 151 ? 14.785 10.967 -5.763 1.00 89.56 151 GLU A CA 1
ATOM 1258 C C . GLU A 1 151 ? 15.749 10.239 -6.709 1.00 89.56 151 GLU A C 1
ATOM 1260 O O . GLU A 1 151 ? 16.170 10.786 -7.731 1.00 89.56 151 GLU A O 1
ATOM 1265 N N . SER A 1 152 ? 16.086 8.987 -6.388 1.00 90.12 152 SER A N 1
ATOM 1266 C CA . SER A 1 152 ? 16.928 8.143 -7.237 1.00 90.12 152 SER A CA 1
ATOM 1267 C C . SER A 1 152 ? 16.238 7.823 -8.562 1.00 90.12 152 SER A C 1
ATOM 1269 O O . SER A 1 152 ? 16.885 7.819 -9.608 1.00 90.12 152 SER A O 1
ATOM 1271 N N . LEU A 1 153 ? 14.930 7.561 -8.514 1.00 90.56 153 LEU A N 1
ATOM 1272 C CA . LEU A 1 153 ? 14.123 7.224 -9.680 1.00 90.56 153 LEU A CA 1
ATOM 1273 C C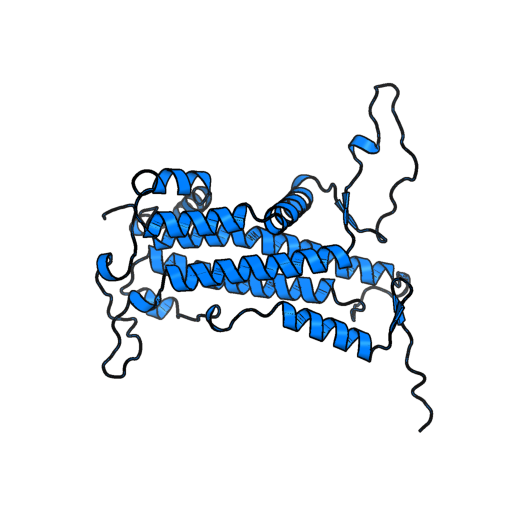 . LEU A 1 153 ? 13.989 8.426 -10.618 1.00 90.56 153 LEU A C 1
ATOM 1275 O O . LEU A 1 153 ? 14.268 8.290 -11.808 1.00 90.56 153 LEU A O 1
ATOM 1279 N N . LEU A 1 154 ? 13.680 9.610 -10.081 1.00 90.50 154 LEU A N 1
ATOM 1280 C CA . LEU A 1 154 ? 13.659 10.860 -10.847 1.00 90.50 154 LEU A CA 1
ATOM 1281 C C . LEU A 1 154 ? 14.998 11.122 -11.537 1.00 90.50 154 LEU A C 1
ATOM 1283 O O . LEU A 1 154 ? 15.046 11.366 -12.741 1.00 90.50 154 LEU A O 1
ATOM 1287 N N . LYS A 1 155 ? 16.104 11.005 -10.792 1.00 90.38 155 LYS A N 1
ATOM 1288 C CA . LYS A 1 155 ? 17.448 11.223 -11.336 1.00 90.38 155 LYS A CA 1
ATOM 1289 C C . LYS A 1 155 ? 17.772 10.275 -12.493 1.00 90.38 155 LYS A C 1
ATOM 1291 O O . LYS A 1 155 ? 18.426 10.685 -13.447 1.00 90.38 155 LYS A O 1
ATOM 1296 N N . ALA A 1 156 ? 17.348 9.019 -12.401 1.00 89.12 156 ALA A N 1
ATOM 1297 C CA . ALA A 1 156 ? 17.589 8.028 -13.443 1.00 89.12 156 ALA A CA 1
ATOM 1298 C C . ALA A 1 156 ? 16.659 8.189 -14.660 1.00 89.12 156 ALA A C 1
ATOM 1300 O O . ALA A 1 156 ? 17.059 7.839 -15.767 1.00 89.12 156 ALA A O 1
ATOM 1301 N N . LEU A 1 157 ? 15.458 8.751 -14.482 1.00 91.44 157 LEU A N 1
ATOM 1302 C CA . LEU A 1 157 ? 14.522 9.051 -15.573 1.00 91.44 157 LEU A CA 1
ATOM 1303 C C . LEU A 1 157 ? 14.806 10.380 -16.284 1.00 91.44 157 LEU A C 1
ATOM 1305 O O . LEU A 1 157 ? 14.361 10.557 -17.415 1.00 91.44 157 LEU A O 1
ATOM 1309 N N . GLU A 1 158 ? 15.566 11.289 -15.671 1.00 89.75 158 GLU A N 1
ATOM 1310 C CA . GLU A 1 158 ? 15.885 12.618 -16.214 1.00 89.75 158 GLU A CA 1
ATOM 1311 C C . GLU A 1 158 ? 16.347 12.612 -17.690 1.00 89.75 158 GLU A C 1
ATOM 1313 O O . GLU A 1 158 ? 15.818 13.410 -18.469 1.00 89.75 158 GLU A O 1
ATOM 1318 N N . PRO A 1 159 ? 17.240 11.704 -18.148 1.00 89.69 159 PRO A N 1
ATOM 1319 C CA . PRO A 1 159 ? 17.667 11.667 -19.551 1.00 89.69 159 PRO A CA 1
ATOM 1320 C C . PRO A 1 159 ? 16.539 11.334 -20.540 1.00 89.69 159 PRO A C 1
ATOM 1322 O O . PRO A 1 159 ? 16.646 11.644 -21.722 1.00 89.69 159 PRO A O 1
ATOM 1325 N N . LYS A 1 160 ? 15.464 10.698 -20.059 1.00 91.31 160 LYS A N 1
ATOM 1326 C CA . LYS A 1 160 ? 14.327 10.198 -20.842 1.00 91.31 160 LYS A CA 1
ATOM 1327 C C . LYS A 1 160 ? 13.016 10.908 -20.499 1.00 91.31 160 LYS A C 1
ATOM 1329 O O . LYS A 1 160 ? 11.955 10.486 -20.947 1.00 91.31 160 LYS A O 1
ATOM 1334 N N . LYS A 1 161 ? 13.059 12.002 -19.731 1.00 89.06 161 LYS A N 1
ATOM 1335 C CA . LYS A 1 161 ? 11.865 12.670 -19.181 1.00 89.06 161 LYS A CA 1
ATOM 1336 C C . LYS A 1 161 ? 10.873 13.201 -20.220 1.00 89.06 161 LYS A C 1
ATOM 1338 O O . LYS A 1 161 ? 9.747 13.523 -19.866 1.00 89.06 161 LYS A O 1
ATOM 1343 N N . TYR A 1 162 ? 11.295 13.318 -21.479 1.00 91.44 162 TYR A N 1
ATOM 1344 C CA . TYR A 1 162 ? 10.453 13.760 -22.593 1.00 91.44 162 TYR A CA 1
ATOM 1345 C C . TYR A 1 162 ? 9.880 12.600 -23.425 1.00 91.44 162 TYR A C 1
ATOM 1347 O O . TYR A 1 162 ? 9.125 12.839 -24.363 1.00 91.44 162 TYR A O 1
ATOM 1355 N N . GLU A 1 163 ? 10.224 11.347 -23.112 1.00 93.69 163 GLU A N 1
ATOM 1356 C CA . GLU A 1 163 ? 9.628 10.174 -23.754 1.00 93.69 163 GLU A CA 1
ATOM 1357 C C . GLU A 1 163 ? 8.191 9.985 -23.239 1.00 93.69 163 GLU A C 1
ATOM 1359 O O . GLU A 1 163 ? 7.962 9.962 -22.030 1.00 93.69 163 GLU A O 1
ATOM 1364 N N . ASN A 1 164 ? 7.216 9.816 -24.141 1.00 94.00 164 ASN A N 1
ATOM 1365 C CA . ASN A 1 164 ? 5.787 9.732 -23.787 1.00 94.00 164 ASN A CA 1
ATOM 1366 C C . ASN A 1 164 ? 5.487 8.679 -22.709 1.00 94.00 164 ASN A C 1
ATOM 1368 O O . ASN A 1 164 ? 4.686 8.922 -21.807 1.00 94.00 164 ASN A O 1
ATOM 1372 N N . GLU A 1 165 ? 6.141 7.518 -22.783 1.00 93.69 165 GLU A N 1
ATOM 1373 C CA . GLU A 1 165 ? 5.960 6.458 -21.792 1.00 93.69 165 GLU A CA 1
ATOM 1374 C C . GLU A 1 165 ? 6.479 6.880 -20.414 1.00 93.69 165 GL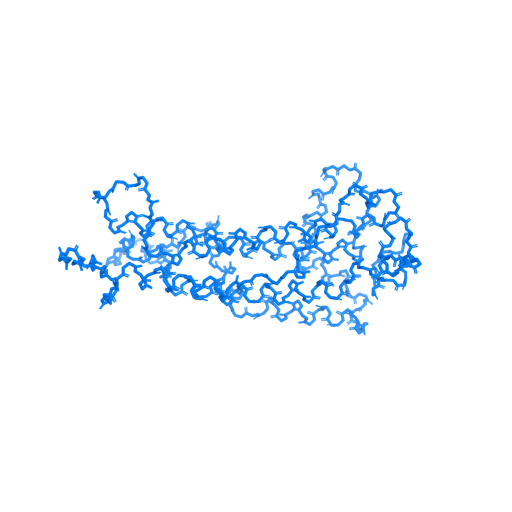U A C 1
ATOM 1376 O O . GLU A 1 165 ? 5.804 6.635 -19.413 1.00 93.69 165 GLU A O 1
ATOM 1381 N N . VAL A 1 166 ? 7.624 7.566 -20.352 1.00 94.94 166 VAL A N 1
ATOM 1382 C CA . VAL A 1 166 ? 8.199 8.085 -19.102 1.00 94.94 166 VAL A CA 1
ATOM 1383 C C . VAL A 1 166 ? 7.332 9.203 -18.527 1.00 94.94 166 VAL A C 1
ATOM 1385 O O . VAL A 1 166 ? 7.059 9.191 -17.330 1.00 94.94 166 VAL A O 1
ATOM 1388 N N . ILE A 1 167 ? 6.833 10.117 -19.365 1.00 95.12 167 ILE A N 1
ATOM 1389 C CA . ILE A 1 167 ? 5.902 11.180 -18.949 1.00 95.12 167 ILE A CA 1
ATOM 1390 C C . ILE A 1 167 ? 4.655 10.576 -18.297 1.00 95.12 167 ILE A C 1
ATOM 1392 O O . ILE A 1 167 ? 4.253 11.002 -17.218 1.00 95.12 167 ILE A O 1
ATOM 1396 N N . ASN A 1 168 ? 4.053 9.564 -18.926 1.00 96.12 168 ASN A N 1
ATOM 1397 C CA . ASN A 1 168 ? 2.864 8.899 -18.396 1.00 96.12 168 ASN A CA 1
ATOM 1398 C C . ASN A 1 168 ? 3.128 8.256 -17.022 1.00 96.12 168 ASN A C 1
ATOM 1400 O O . ASN A 1 168 ? 2.340 8.422 -16.093 1.00 96.12 168 ASN A O 1
ATOM 1404 N N . LEU A 1 169 ? 4.265 7.569 -16.874 1.00 96.12 169 LEU A N 1
ATOM 1405 C CA . LEU A 1 169 ? 4.675 6.980 -15.599 1.00 96.12 169 LEU A CA 1
ATOM 1406 C C . LEU A 1 169 ? 4.888 8.046 -14.516 1.00 96.12 169 LEU A C 1
ATOM 1408 O O . LEU A 1 169 ? 4.368 7.894 -13.413 1.00 96.12 169 LEU A O 1
ATOM 1412 N N . LEU A 1 170 ? 5.625 9.115 -14.825 1.00 94.75 170 LEU A N 1
ATOM 1413 C CA . LEU A 1 170 ? 5.890 10.207 -13.886 1.00 94.75 170 LEU A CA 1
ATOM 1414 C C . LEU A 1 170 ? 4.596 10.894 -13.445 1.00 94.75 170 LEU A C 1
ATOM 1416 O O . LEU A 1 170 ? 4.407 11.092 -12.251 1.00 94.75 170 LEU A O 1
ATOM 1420 N N . ASN A 1 171 ? 3.675 11.162 -14.374 1.00 95.44 171 ASN A N 1
ATOM 1421 C CA . ASN A 1 171 ? 2.388 11.781 -14.063 1.00 95.44 171 ASN A CA 1
ATOM 1422 C C . ASN A 1 171 ? 1.550 10.937 -13.092 1.00 95.44 171 ASN A C 1
ATOM 1424 O O . ASN A 1 171 ? 0.961 11.483 -12.161 1.00 95.44 171 ASN A O 1
ATOM 1428 N N . GLU A 1 172 ? 1.481 9.616 -13.283 1.00 96.88 172 GLU A N 1
ATOM 1429 C CA . GLU A 1 172 ? 0.724 8.749 -12.370 1.00 96.88 172 GLU A CA 1
ATOM 1430 C C . GLU A 1 172 ? 1.419 8.584 -11.009 1.00 96.88 172 GLU A C 1
ATOM 1432 O O . GLU A 1 172 ? 0.729 8.527 -9.989 1.00 96.88 172 GLU A O 1
ATOM 1437 N N . ILE A 1 173 ? 2.760 8.587 -10.954 1.00 94.75 173 ILE A N 1
ATOM 1438 C CA . ILE A 1 173 ? 3.484 8.621 -9.671 1.00 94.75 173 ILE A CA 1
ATOM 1439 C C . ILE A 1 173 ? 3.222 9.943 -8.943 1.00 94.75 173 ILE A C 1
ATOM 1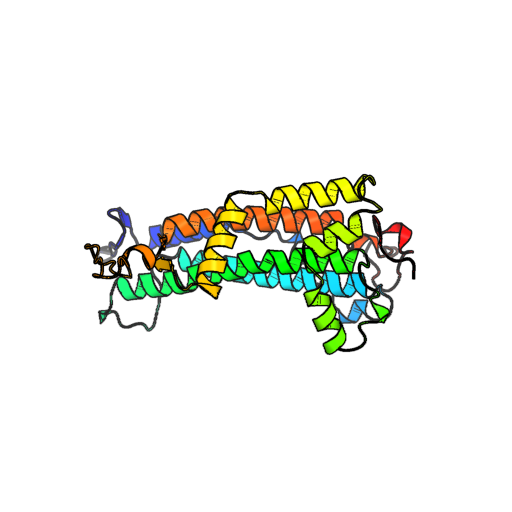441 O O . ILE A 1 173 ? 2.849 9.929 -7.771 1.00 94.75 173 ILE A O 1
ATOM 1445 N N . ASP A 1 174 ? 3.355 11.077 -9.635 1.00 93.81 174 ASP A N 1
ATOM 1446 C CA . ASP A 1 174 ? 3.127 12.403 -9.062 1.00 93.81 174 ASP A CA 1
ATOM 1447 C C . ASP A 1 174 ? 1.693 12.550 -8.564 1.00 93.81 174 ASP A C 1
ATOM 1449 O O . ASP A 1 174 ? 1.473 13.072 -7.474 1.00 93.81 174 ASP A O 1
ATOM 1453 N N . LYS A 1 175 ? 0.711 12.059 -9.321 1.00 96.44 175 LYS A N 1
ATOM 1454 C CA . LYS A 1 175 ? -0.697 12.031 -8.913 1.00 96.44 175 LYS A CA 1
ATOM 1455 C C . LYS A 1 175 ? -0.903 11.217 -7.637 1.00 96.44 175 LYS A C 1
ATOM 1457 O O . LYS A 1 175 ? -1.627 11.667 -6.755 1.00 96.44 175 LYS A O 1
ATOM 1462 N N . PHE A 1 176 ? -0.263 10.053 -7.515 1.00 96.69 176 PHE A N 1
ATOM 1463 C CA . PHE A 1 176 ? -0.347 9.228 -6.310 1.00 96.69 176 PHE A CA 1
ATOM 1464 C C . PHE A 1 176 ? 0.346 9.895 -5.109 1.00 96.69 176 PHE A C 1
ATOM 1466 O O . PHE A 1 176 ? -0.252 10.022 -4.045 1.00 96.69 176 PHE A O 1
ATOM 1473 N N . HIS A 1 177 ? 1.582 10.376 -5.265 1.00 93.62 177 HIS A N 1
ATOM 1474 C CA . HIS A 1 177 ? 2.347 11.010 -4.180 1.00 93.62 177 HIS A CA 1
ATOM 1475 C C . HIS A 1 177 ? 1.790 12.365 -3.750 1.00 93.62 177 HIS A C 1
ATOM 1477 O O . HIS A 1 177 ? 1.967 12.757 -2.593 1.00 93.62 177 HIS A O 1
ATOM 1483 N N . ASN A 1 178 ? 1.125 13.085 -4.657 1.00 95.19 178 ASN A N 1
ATOM 1484 C CA . ASN A 1 178 ? 0.541 14.382 -4.350 1.00 95.19 178 ASN A CA 1
ATOM 1485 C C . ASN A 1 178 ? -0.886 14.337 -3.814 1.00 95.19 178 ASN A C 1
ATOM 1487 O O . ASN A 1 178 ? -1.337 15.377 -3.333 1.00 95.19 178 ASN A O 1
ATOM 1491 N N . ASP A 1 179 ? -1.548 13.180 -3.837 1.00 97.50 179 ASP A N 1
ATOM 1492 C CA . ASP A 1 179 ? -2.887 13.009 -3.279 1.00 97.50 179 ASP A CA 1
ATOM 1493 C C . ASP A 1 179 ? -2.901 13.303 -1.768 1.00 97.50 179 ASP A C 1
ATOM 1495 O O . ASP A 1 179 ? -2.056 12.826 -1.000 1.00 97.50 179 ASP A O 1
ATOM 1499 N N . ASP A 1 180 ? -3.873 14.104 -1.333 1.00 97.75 180 ASP A N 1
ATOM 1500 C CA . ASP A 1 180 ? -3.973 14.549 0.057 1.00 97.75 180 ASP A CA 1
ATOM 1501 C C . ASP A 1 180 ? -4.184 13.381 1.025 1.00 97.75 180 ASP A C 1
ATOM 1503 O O . ASP A 1 180 ? -3.629 13.388 2.125 1.00 97.75 180 ASP A O 1
ATOM 1507 N N . THR A 1 181 ? -4.914 12.342 0.610 1.00 97.75 181 THR A N 1
ATOM 1508 C CA . THR A 1 181 ? -5.137 11.139 1.425 1.00 97.75 181 THR A CA 1
ATOM 1509 C C . THR A 1 181 ? -3.822 10.405 1.651 1.00 97.75 181 THR A C 1
ATOM 1511 O O . THR A 1 181 ? -3.490 10.040 2.781 1.00 97.75 181 THR A O 1
ATOM 1514 N N . VAL A 1 182 ? -3.032 10.241 0.586 1.00 97.31 182 VAL A N 1
ATOM 1515 C CA . VAL A 1 182 ? -1.723 9.575 0.639 1.00 97.31 182 VAL A CA 1
ATOM 1516 C C . VAL A 1 182 ? -0.771 10.347 1.553 1.00 97.31 182 VAL A C 1
ATOM 1518 O O . VAL A 1 182 ? -0.145 9.757 2.438 1.00 97.31 182 VAL A O 1
ATOM 1521 N N . LYS A 1 183 ? -0.709 11.677 1.412 1.00 97.06 183 LYS A N 1
ATOM 1522 C CA . LYS A 1 183 ? 0.100 12.555 2.276 1.00 97.06 183 LYS A CA 1
ATOM 1523 C C . LYS A 1 183 ? -0.314 12.467 3.743 1.00 97.06 183 LYS A C 1
ATOM 1525 O O . LYS A 1 183 ? 0.551 12.345 4.614 1.00 97.06 183 LYS A O 1
ATOM 1530 N N . GLN A 1 184 ? -1.615 12.494 4.024 1.00 96.19 184 GLN A N 1
ATOM 1531 C CA . GLN A 1 184 ? -2.137 12.398 5.386 1.00 96.19 184 GLN A CA 1
ATOM 1532 C C . GLN A 1 184 ? -1.798 11.051 6.030 1.00 96.19 184 GLN A C 1
ATOM 1534 O O . GLN A 1 184 ? -1.250 11.027 7.132 1.00 96.19 184 GLN A O 1
ATOM 1539 N N . VAL A 1 185 ? -2.038 9.933 5.340 1.00 96.75 185 VAL A N 1
ATOM 1540 C CA . VAL A 1 185 ? -1.699 8.597 5.859 1.00 96.75 185 VAL A CA 1
ATOM 1541 C C . VAL A 1 185 ? -0.191 8.448 6.069 1.00 96.75 185 VAL A C 1
ATOM 1543 O O . VAL A 1 185 ? 0.226 7.906 7.092 1.00 96.75 185 VAL A O 1
ATOM 1546 N N . LYS A 1 186 ? 0.640 8.983 5.165 1.00 94.88 186 LYS A N 1
ATOM 1547 C CA . LYS A 1 186 ? 2.105 8.984 5.308 1.00 94.88 186 LYS A CA 1
ATOM 1548 C C . LYS A 1 186 ? 2.562 9.785 6.527 1.00 94.88 186 LYS A C 1
ATOM 1550 O O . LYS A 1 186 ? 3.425 9.327 7.274 1.00 94.88 186 LYS A O 1
ATOM 1555 N N . SER A 1 187 ? 1.945 10.939 6.781 1.00 93.50 187 SER A N 1
ATOM 1556 C CA . SER A 1 187 ? 2.181 11.721 7.999 1.00 93.50 187 SER A CA 1
ATOM 1557 C C . SER A 1 187 ? 1.831 10.920 9.257 1.00 93.50 187 SER A C 1
ATOM 1559 O O . SER A 1 187 ? 2.671 10.812 10.148 1.00 93.50 187 SER A O 1
ATOM 1561 N N . ILE A 1 188 ? 0.658 10.276 9.296 1.00 94.31 188 ILE A N 1
ATOM 1562 C CA . ILE A 1 188 ? 0.239 9.430 10.426 1.00 94.31 188 ILE A CA 1
ATOM 1563 C C . ILE A 1 188 ? 1.220 8.265 10.627 1.00 94.31 188 ILE A C 1
ATOM 1565 O O . ILE A 1 188 ? 1.654 8.000 11.746 1.00 94.31 188 ILE A O 1
ATOM 1569 N N . ALA A 1 189 ? 1.611 7.578 9.553 1.00 94.75 189 ALA A N 1
ATOM 1570 C CA . ALA A 1 189 ? 2.547 6.461 9.618 1.00 94.75 189 ALA A CA 1
ATOM 1571 C C . ALA A 1 189 ? 3.924 6.882 10.151 1.00 94.75 189 ALA A C 1
ATOM 1573 O O . ALA A 1 189 ? 4.521 6.156 10.945 1.00 94.75 189 ALA A O 1
ATOM 1574 N N . ASN A 1 190 ? 4.427 8.047 9.736 1.00 91.69 190 ASN A N 1
ATOM 1575 C CA . ASN A 1 190 ? 5.697 8.584 10.221 1.00 91.69 190 ASN A CA 1
ATOM 1576 C C . ASN A 1 190 ? 5.629 8.931 11.712 1.00 91.69 190 ASN A C 1
ATOM 1578 O O . ASN A 1 190 ? 6.527 8.546 12.461 1.00 91.69 190 ASN A O 1
ATOM 1582 N N . SER A 1 191 ? 4.541 9.561 12.154 1.00 90.12 191 SER A N 1
ATOM 1583 C CA . SER A 1 191 ? 4.262 9.801 13.573 1.00 90.12 191 SER A CA 1
ATOM 1584 C C . SER A 1 191 ? 4.252 8.506 14.391 1.00 90.12 191 SER A C 1
ATOM 1586 O O . SER A 1 191 ? 4.960 8.403 15.396 1.00 90.12 191 SER A O 1
ATOM 1588 N N . LEU A 1 192 ? 3.564 7.461 13.910 1.00 89.81 192 LEU A N 1
ATOM 1589 C CA . LEU A 1 192 ? 3.545 6.141 14.558 1.00 89.81 192 LEU A CA 1
ATOM 1590 C C . LEU A 1 192 ? 4.934 5.481 14.640 1.00 89.81 192 LEU A C 1
ATOM 1592 O O . LEU A 1 192 ? 5.217 4.787 15.613 1.00 89.81 192 LEU A O 1
ATOM 1596 N N . LYS A 1 193 ? 5.792 5.665 13.628 1.00 85.88 193 LYS A N 1
ATOM 1597 C CA . LYS A 1 193 ? 7.128 5.042 13.556 1.00 85.88 193 LYS A CA 1
ATOM 1598 C C . LYS A 1 193 ? 8.192 5.767 14.377 1.00 85.88 193 LYS A C 1
ATOM 1600 O O . LYS A 1 193 ? 9.094 5.113 14.895 1.00 85.88 193 LYS A O 1
ATOM 1605 N N . HIS A 1 194 ? 8.144 7.097 14.416 1.00 80.88 194 HIS A N 1
ATOM 1606 C CA . HIS A 1 194 ? 9.285 7.913 14.844 1.00 80.88 194 HIS A CA 1
ATOM 1607 C C . HIS A 1 194 ? 9.007 8.797 16.051 1.00 80.88 194 HIS A C 1
ATOM 1609 O O . HIS A 1 194 ? 9.935 9.074 16.808 1.00 80.88 194 HIS A O 1
ATOM 1615 N N . HIS A 1 195 ? 7.767 9.246 16.228 1.00 67.06 195 HIS A N 1
ATOM 1616 C CA . HIS A 1 195 ? 7.458 10.307 17.183 1.00 67.06 195 HIS A CA 1
ATOM 1617 C C . HIS A 1 195 ? 6.616 9.815 18.359 1.00 67.06 195 HIS A C 1
ATOM 1619 O O . HIS A 1 195 ? 6.699 10.404 19.431 1.00 67.06 195 HIS A O 1
ATOM 1625 N N . ALA A 1 196 ? 5.865 8.718 18.185 1.00 69.44 196 ALA A N 1
ATOM 1626 C CA . ALA A 1 196 ? 4.907 8.220 19.177 1.00 69.44 196 ALA A CA 1
ATOM 1627 C C . ALA A 1 196 ? 3.964 9.332 19.689 1.00 69.44 196 ALA A C 1
ATOM 1629 O O . ALA A 1 196 ? 3.461 9.272 20.807 1.00 69.44 196 ALA A O 1
ATOM 1630 N N . ASP A 1 197 ? 3.718 10.335 18.842 1.00 72.88 197 ASP A N 1
ATOM 1631 C CA . ASP A 1 197 ? 3.002 11.574 19.138 1.00 72.88 197 ASP A CA 1
ATOM 1632 C C . ASP A 1 197 ? 1.528 11.496 18.718 1.00 72.88 197 ASP A C 1
ATOM 1634 O O . ASP A 1 197 ? 0.873 12.499 18.443 1.00 72.88 197 ASP A O 1
ATOM 1638 N N . ILE A 1 198 ? 0.992 10.278 18.643 1.00 80.50 198 ILE A N 1
ATOM 1639 C CA . ILE A 1 198 ? -0.394 10.007 18.282 1.00 80.50 198 ILE A CA 1
ATOM 1640 C C . ILE A 1 198 ? -1.046 9.203 19.392 1.00 80.50 198 ILE A C 1
ATOM 1642 O O . ILE A 1 198 ? -0.548 8.142 19.769 1.00 80.50 198 ILE A O 1
ATOM 1646 N N . TYR A 1 199 ? -2.205 9.681 19.832 1.00 83.38 199 TYR A N 1
ATOM 1647 C CA . TYR A 1 199 ? -3.080 8.961 20.746 1.00 83.38 199 TYR A CA 1
ATOM 1648 C C . TYR A 1 199 ? -4.389 8.592 20.057 1.00 83.38 199 TYR A C 1
ATOM 1650 O O . TYR A 1 199 ? -4.790 9.201 19.063 1.00 83.38 199 TYR A O 1
ATOM 1658 N N . ILE A 1 200 ? -5.066 7.585 20.590 1.00 86.88 200 ILE A N 1
ATOM 1659 C CA . ILE A 1 200 ? -6.384 7.173 20.110 1.00 86.88 200 ILE A CA 1
ATOM 1660 C C . ILE A 1 200 ? -7.445 7.864 20.958 1.00 86.88 200 ILE A C 1
ATOM 1662 O O . ILE A 1 200 ? -7.456 7.712 22.184 1.00 86.88 200 ILE A O 1
ATOM 1666 N N . GLN A 1 201 ? -8.327 8.621 20.304 1.00 85.81 201 GLN A N 1
ATOM 1667 C CA . GLN A 1 201 ? -9.460 9.262 20.969 1.00 85.81 201 GLN A CA 1
ATOM 1668 C C . GLN A 1 201 ? -10.309 8.200 21.686 1.00 85.81 201 GLN A C 1
ATOM 1670 O O . GLN A 1 201 ? -10.387 7.052 21.247 1.00 85.81 201 GLN A O 1
ATOM 1675 N N . ASP A 1 202 ? -10.889 8.566 22.828 1.00 81.44 202 ASP A N 1
ATOM 1676 C CA . ASP A 1 202 ? -11.671 7.693 23.720 1.00 81.44 202 ASP A CA 1
ATOM 1677 C C . ASP A 1 202 ? -10.909 6.541 24.408 1.00 81.44 202 ASP A C 1
ATOM 1679 O O . ASP A 1 202 ? -11.481 5.855 25.257 1.00 81.44 202 ASP A O 1
ATOM 1683 N N . LEU A 1 203 ? -9.630 6.318 24.082 1.00 81.81 203 LEU A N 1
ATOM 1684 C CA . LEU A 1 203 ? -8.783 5.318 24.742 1.00 81.81 203 LEU A CA 1
ATOM 1685 C C . LEU A 1 203 ? -7.764 5.953 25.694 1.00 81.81 203 LEU A C 1
ATOM 1687 O O . LEU A 1 203 ? -7.459 5.388 26.743 1.00 81.81 203 LEU A O 1
ATOM 1691 N N . GLU A 1 204 ? -7.230 7.113 25.321 1.00 76.38 204 GLU A N 1
ATOM 1692 C CA . GLU A 1 204 ? -6.186 7.820 26.059 1.00 76.38 204 GLU A CA 1
ATOM 1693 C C . GLU A 1 204 ? -6.719 9.183 26.526 1.00 76.38 204 GLU A C 1
ATOM 1695 O O . GLU A 1 204 ? -7.267 9.952 25.738 1.00 76.38 204 GLU A O 1
ATOM 1700 N N . THR A 1 205 ? -6.569 9.492 27.816 1.00 66.56 205 THR A N 1
ATOM 1701 C CA . THR A 1 205 ? -6.951 10.792 28.384 1.00 66.56 205 THR A CA 1
ATOM 1702 C C . THR A 1 205 ? -5.849 11.814 28.140 1.00 66.56 205 THR A C 1
ATOM 1704 O O . THR A 1 205 ? -4.723 11.623 28.608 1.00 66.56 205 THR A O 1
ATOM 1707 N N . GLN A 1 206 ? -6.170 12.911 27.456 1.00 64.88 206 GLN A N 1
ATOM 1708 C CA . GLN A 1 206 ? -5.300 14.084 27.439 1.00 64.88 206 GLN A CA 1
ATOM 1709 C C . GLN A 1 206 ? -5.497 14.896 28.728 1.00 64.88 206 GLN A C 1
ATOM 1711 O O . GLN A 1 206 ? -6.604 14.925 29.264 1.00 64.88 206 GLN A O 1
ATOM 1716 N N . PRO A 1 207 ? -4.450 15.550 29.253 1.00 65.12 207 PRO A N 1
ATOM 1717 C CA . PRO A 1 207 ? -4.619 16.519 30.325 1.00 65.12 207 PRO A CA 1
ATOM 1718 C C . PRO A 1 207 ? -5.443 17.714 29.822 1.00 65.12 207 PRO A C 1
ATOM 1720 O O . PRO A 1 207 ? -5.059 18.356 28.848 1.00 65.12 207 PRO A O 1
ATOM 1723 N N . ASP A 1 208 ? -6.516 18.077 30.526 1.00 69.19 208 ASP A N 1
ATOM 1724 C CA . ASP A 1 208 ? -7.351 19.254 30.205 1.00 69.19 208 ASP A CA 1
ATOM 1725 C C . ASP A 1 208 ? -6.679 20.597 30.564 1.00 69.19 208 ASP A C 1
ATOM 1727 O O . ASP A 1 208 ? -7.309 21.655 30.595 1.00 69.19 208 ASP A O 1
ATOM 1731 N N . TYR A 1 209 ? -5.390 20.568 30.893 1.00 72.88 209 TYR A N 1
ATOM 1732 C CA . TYR A 1 209 ? -4.637 21.710 31.382 1.00 72.88 209 TYR A CA 1
ATOM 1733 C C . TYR A 1 209 ? -3.268 21.790 30.711 1.00 72.88 209 TYR A C 1
ATOM 1735 O O . TYR A 1 209 ? -2.575 20.793 30.511 1.00 72.88 209 TYR A O 1
ATOM 1743 N N . LEU A 1 210 ? -2.855 23.019 30.408 1.00 79.62 210 LEU A N 1
ATOM 1744 C CA . LEU A 1 210 ? -1.557 23.318 29.823 1.00 79.62 210 LEU A CA 1
ATOM 1745 C C . LEU A 1 210 ? -0.602 23.768 30.931 1.00 79.62 210 LEU A C 1
ATOM 1747 O O . LEU A 1 210 ? -0.764 24.831 31.524 1.00 79.62 210 LEU A O 1
ATOM 1751 N N . ILE A 1 211 ? 0.402 22.945 31.222 1.00 80.62 211 ILE A N 1
ATOM 1752 C CA . ILE A 1 211 ? 1.508 23.300 32.117 1.00 80.62 211 ILE A CA 1
ATOM 1753 C C . ILE A 1 211 ? 2.572 24.049 31.318 1.00 80.62 211 ILE A C 1
ATOM 1755 O O . ILE A 1 211 ? 3.041 23.534 30.299 1.00 80.62 211 ILE A O 1
ATOM 1759 N N . THR A 1 212 ? 2.990 25.213 31.818 1.00 89.19 212 THR A N 1
ATOM 1760 C CA . THR A 1 212 ? 4.174 25.942 31.347 1.00 89.19 212 THR A CA 1
ATOM 1761 C C . THR A 1 212 ? 5.223 25.952 32.453 1.00 89.19 212 THR A C 1
ATOM 1763 O O . THR A 1 212 ? 4.951 26.399 33.567 1.00 89.19 212 THR A O 1
ATOM 1766 N N . SER A 1 213 ? 6.418 25.438 32.171 1.00 88.38 213 SER A N 1
ATOM 1767 C CA . SER A 1 213 ? 7.537 25.474 33.110 1.00 88.38 213 SER A CA 1
ATOM 1768 C C . SER A 1 213 ? 8.115 26.886 33.215 1.00 88.38 213 SER A C 1
ATOM 1770 O O . SER A 1 213 ? 7.974 27.707 32.308 1.00 88.38 213 SER A O 1
ATOM 1772 N N . TYR A 1 214 ? 8.852 27.156 34.294 1.00 85.38 214 TYR A N 1
ATOM 1773 C CA . TYR A 1 214 ? 9.562 28.429 34.477 1.00 85.38 214 TYR A CA 1
ATOM 1774 C C . TYR A 1 214 ? 10.574 28.728 33.349 1.00 85.38 214 TYR A C 1
ATOM 1776 O O . TYR A 1 214 ? 10.923 29.877 33.107 1.00 85.38 214 TYR A O 1
ATOM 1784 N N . GLN A 1 215 ? 11.030 27.695 32.634 1.00 88.56 215 GLN A N 1
ATOM 1785 C CA . GLN A 1 215 ? 11.957 27.801 31.502 1.00 88.56 215 GLN A CA 1
ATOM 1786 C C . GLN A 1 215 ? 11.238 28.012 30.154 1.00 88.56 215 GLN A C 1
ATOM 1788 O O . GLN A 1 215 ? 11.884 28.004 29.111 1.00 88.56 215 GLN A O 1
ATOM 1793 N N . GLY A 1 216 ? 9.910 28.176 30.156 1.00 85.75 216 GLY A N 1
ATOM 1794 C CA . GLY A 1 216 ? 9.105 28.411 28.955 1.00 85.75 216 GLY A CA 1
ATOM 1795 C C . GLY A 1 216 ? 8.700 27.148 28.188 1.00 85.75 216 GLY A C 1
ATOM 1796 O O . GLY A 1 216 ? 8.059 27.256 27.145 1.00 85.75 216 GLY A O 1
ATOM 1797 N N . PHE A 1 217 ? 9.026 25.949 28.686 1.00 86.50 217 PHE A N 1
ATOM 1798 C CA . PHE A 1 217 ? 8.519 24.705 28.100 1.00 86.50 217 PHE A CA 1
ATOM 1799 C C . PHE A 1 217 ? 7.016 24.595 28.347 1.00 86.50 217 PHE A C 1
ATOM 1801 O O . PHE A 1 217 ? 6.578 24.712 29.490 1.00 86.50 217 PHE A O 1
ATOM 1808 N N . THR A 1 218 ? 6.236 24.319 27.305 1.00 84.75 218 THR A N 1
ATOM 1809 C CA . THR A 1 218 ? 4.798 24.067 27.428 1.00 84.75 218 THR A CA 1
ATOM 1810 C C . THR A 1 218 ? 4.513 22.589 27.198 1.00 84.75 218 THR A C 1
ATOM 1812 O O . THR A 1 218 ? 5.042 21.986 26.271 1.00 84.75 218 THR A O 1
ATOM 1815 N N . SER A 1 219 ? 3.638 21.999 28.007 1.00 77.50 219 SER A N 1
ATOM 1816 C CA . SER A 1 219 ? 3.121 20.633 27.793 1.00 77.50 219 SER A CA 1
ATOM 1817 C C . SER A 1 219 ? 2.450 20.442 26.423 1.00 77.50 219 SER A C 1
ATOM 1819 O O . SER A 1 219 ? 2.406 19.324 25.917 1.00 77.50 219 SER A O 1
ATOM 1821 N N . ALA A 1 220 ? 2.017 21.528 25.768 1.00 77.12 220 ALA A N 1
ATOM 1822 C CA . ALA A 1 220 ? 1.568 21.507 24.377 1.00 77.12 220 ALA A CA 1
ATOM 1823 C C . ALA A 1 220 ? 2.673 21.124 23.378 1.00 77.12 220 ALA A C 1
ATOM 1825 O O . ALA A 1 220 ? 2.370 20.598 22.313 1.00 77.12 220 ALA A O 1
ATOM 1826 N N . ALA A 1 221 ? 3.951 21.327 23.713 1.00 76.44 221 ALA A N 1
ATOM 1827 C CA . ALA A 1 221 ? 5.072 20.892 22.878 1.00 76.44 221 ALA A CA 1
ATOM 1828 C C . ALA A 1 221 ? 5.172 19.360 22.758 1.00 76.44 221 ALA A C 1
ATOM 1830 O O . ALA A 1 221 ? 5.819 18.860 21.844 1.00 76.44 221 ALA A O 1
ATOM 1831 N N . THR A 1 222 ? 4.531 18.624 23.670 1.00 71.62 222 THR A N 1
ATOM 1832 C CA . THR A 1 222 ? 4.381 17.162 23.633 1.00 71.62 222 THR A CA 1
ATOM 1833 C C . THR A 1 222 ? 2.925 16.747 23.424 1.00 71.62 222 THR A C 1
ATOM 1835 O O . THR A 1 222 ? 2.572 15.608 23.715 1.00 71.62 222 THR A O 1
ATOM 1838 N N . ALA A 1 223 ? 2.049 17.668 23.002 1.00 66.44 223 ALA A N 1
ATOM 1839 C CA . ALA A 1 223 ? 0.656 17.331 22.755 1.00 66.44 223 ALA A CA 1
ATOM 1840 C C . ALA A 1 223 ? 0.566 16.398 21.550 1.00 66.44 223 ALA A C 1
ATOM 1842 O O . ALA A 1 223 ? 0.991 16.731 20.443 1.00 66.44 223 ALA A O 1
ATOM 1843 N N . ASN A 1 224 ? -0.014 15.230 21.787 1.00 69.94 224 ASN A N 1
ATOM 1844 C CA . ASN A 1 224 ? -0.191 14.224 20.760 1.00 69.94 224 ASN A CA 1
ATOM 1845 C C . ASN A 1 224 ? -1.387 14.588 19.870 1.00 69.94 224 ASN A C 1
ATOM 1847 O O . ASN A 1 224 ? -2.387 15.137 20.338 1.00 69.94 224 ASN A O 1
ATOM 1851 N N . LYS A 1 225 ? -1.332 14.237 18.585 1.00 78.56 225 LYS A N 1
ATOM 1852 C CA . LYS A 1 225 ? -2.489 14.332 17.692 1.00 78.56 225 LYS A CA 1
ATOM 1853 C C . LYS A 1 225 ? -3.454 13.183 17.995 1.00 78.56 225 LYS A C 1
ATOM 1855 O O . LYS A 1 225 ? -3.070 12.016 17.942 1.00 78.56 225 LYS A O 1
ATOM 1860 N N . GLY A 1 226 ? -4.708 13.510 18.297 1.00 83.25 226 GLY A N 1
ATOM 1861 C CA . GLY A 1 226 ? -5.749 12.512 18.542 1.00 83.25 226 GLY A CA 1
ATOM 1862 C C . GLY A 1 226 ? -6.297 11.946 17.239 1.00 83.25 226 GLY A C 1
ATOM 1863 O O . GLY A 1 226 ? -6.732 12.714 16.382 1.00 83.25 226 GLY A O 1
ATOM 1864 N N . LEU A 1 227 ? -6.311 10.622 17.101 1.00 90.50 227 LEU A N 1
ATOM 1865 C CA . LEU A 1 227 ? -6.989 9.929 16.006 1.00 90.50 227 LEU A CA 1
ATOM 1866 C C . LEU A 1 227 ? -8.317 9.343 16.470 1.00 90.50 227 LEU A C 1
ATOM 1868 O O . LEU A 1 227 ? -8.348 8.531 17.396 1.00 90.50 227 LEU A O 1
ATOM 1872 N N . ASP A 1 228 ? -9.390 9.695 15.769 1.00 93.38 228 ASP A N 1
ATOM 1873 C CA . ASP A 1 228 ? -10.643 8.953 15.834 1.00 93.38 228 ASP A CA 1
ATOM 1874 C C . ASP A 1 228 ? -10.548 7.690 14.965 1.00 93.38 228 ASP A C 1
ATOM 1876 O O . ASP A 1 228 ? -10.090 7.744 13.819 1.00 93.38 228 ASP A O 1
ATOM 1880 N N . ILE A 1 229 ? -10.958 6.538 15.505 1.00 94.19 229 ILE A N 1
ATOM 1881 C CA . ILE A 1 229 ? -10.839 5.254 14.798 1.00 94.19 229 ILE A CA 1
ATOM 1882 C C . ILE A 1 229 ? -11.749 5.202 13.565 1.00 94.19 229 ILE A C 1
ATOM 1884 O O . ILE A 1 229 ? -11.330 4.667 12.539 1.00 94.19 229 ILE A O 1
ATOM 1888 N N . ASP A 1 230 ? -12.970 5.731 13.647 1.00 94.94 230 ASP A N 1
ATOM 1889 C CA . ASP A 1 230 ? -13.940 5.643 12.554 1.00 94.94 230 ASP A CA 1
ATOM 1890 C C . ASP A 1 230 ? -13.560 6.603 11.423 1.00 94.94 230 ASP A C 1
ATOM 1892 O O . ASP A 1 230 ? -13.512 6.191 10.265 1.00 94.94 230 ASP A O 1
ATOM 1896 N N . GLU A 1 231 ? -13.200 7.849 11.747 1.00 96.00 231 GLU A N 1
ATOM 1897 C CA . GLU A 1 231 ? -12.708 8.819 10.758 1.00 96.00 231 GLU A CA 1
ATOM 1898 C C . GLU A 1 231 ? -11.435 8.308 10.074 1.00 96.00 231 GLU A C 1
ATOM 1900 O O . GLU A 1 231 ? -11.312 8.351 8.847 1.00 96.00 231 GLU A O 1
ATOM 1905 N N . SER A 1 232 ? -10.511 7.738 10.855 1.00 97.06 232 SER A N 1
ATOM 1906 C CA . SER A 1 232 ? -9.290 7.140 10.312 1.00 97.06 232 SER A CA 1
ATOM 1907 C C . SER A 1 232 ? -9.591 5.923 9.434 1.00 97.06 232 SER A C 1
ATOM 1909 O O . SER A 1 232 ? -8.900 5.704 8.441 1.00 97.06 232 SER A O 1
ATOM 1911 N N . ALA A 1 233 ? -10.620 5.129 9.748 1.00 97.50 233 ALA A N 1
ATOM 1912 C CA . ALA A 1 233 ? -11.026 4.005 8.908 1.00 97.50 233 ALA A CA 1
ATOM 1913 C C . ALA A 1 233 ? -11.581 4.468 7.549 1.00 97.50 233 ALA A C 1
ATOM 1915 O O . ALA A 1 233 ? -11.302 3.827 6.535 1.00 97.50 233 ALA A O 1
ATOM 1916 N N . ILE A 1 234 ? -12.309 5.591 7.502 1.00 97.44 234 ILE A N 1
ATOM 1917 C CA . ILE A 1 234 ? -12.762 6.205 6.243 1.00 97.44 234 ILE A CA 1
ATOM 1918 C C . ILE A 1 234 ? -11.574 6.748 5.440 1.00 97.44 234 ILE A C 1
ATOM 1920 O O . ILE A 1 234 ? -11.448 6.430 4.259 1.00 97.44 234 ILE A O 1
ATOM 1924 N N . LEU A 1 235 ? -10.644 7.462 6.083 1.00 98.19 235 LEU A N 1
ATOM 1925 C CA . LEU A 1 235 ? -9.406 7.921 5.439 1.00 98.19 235 LEU A CA 1
ATOM 1926 C C . LEU A 1 235 ? -8.627 6.752 4.810 1.00 98.19 235 LEU A C 1
ATOM 1928 O O . LEU A 1 235 ? -8.154 6.833 3.676 1.00 98.19 235 LEU A O 1
ATOM 1932 N N . LEU A 1 236 ? -8.509 5.632 5.529 1.00 98.44 236 LEU A N 1
ATOM 1933 C CA . LEU A 1 236 ? -7.805 4.446 5.038 1.00 98.44 236 LEU A CA 1
ATOM 1934 C C . LEU A 1 236 ? -8.589 3.677 3.968 1.00 98.44 236 LEU A C 1
ATOM 1936 O O . LEU A 1 236 ? -7.974 3.010 3.137 1.00 98.44 236 LEU A O 1
ATOM 1940 N N . GLN A 1 237 ? -9.921 3.776 3.945 1.00 98.31 237 GLN A N 1
ATOM 1941 C CA . GLN A 1 237 ? -10.722 3.279 2.827 1.00 98.31 237 GLN A CA 1
ATOM 1942 C C . GLN A 1 237 ? -10.375 4.036 1.539 1.00 98.31 237 GLN A C 1
ATOM 1944 O O . GLN A 1 237 ? -10.233 3.416 0.484 1.00 98.31 237 GLN A O 1
ATOM 1949 N N . ASP A 1 238 ? -10.209 5.355 1.607 1.00 98.19 238 ASP A N 1
ATOM 1950 C CA . ASP A 1 238 ? -9.808 6.138 0.439 1.00 98.19 238 ASP A CA 1
ATOM 1951 C C . ASP A 1 238 ? -8.355 5.861 0.050 1.00 98.19 238 ASP A C 1
ATOM 1953 O O . ASP A 1 238 ? -8.076 5.637 -1.128 1.00 98.19 238 ASP A O 1
ATOM 1957 N N . MET A 1 239 ? -7.452 5.720 1.025 1.00 98.25 239 MET A N 1
ATOM 1958 C CA . MET A 1 239 ? -6.080 5.265 0.776 1.00 98.25 239 MET A CA 1
ATOM 1959 C C . MET A 1 239 ? -6.052 3.920 0.040 1.00 98.25 239 MET A C 1
ATOM 1961 O O . MET A 1 239 ? -5.318 3.769 -0.935 1.00 98.25 239 MET A O 1
ATOM 1965 N N . HIS A 1 240 ? -6.883 2.955 0.450 1.00 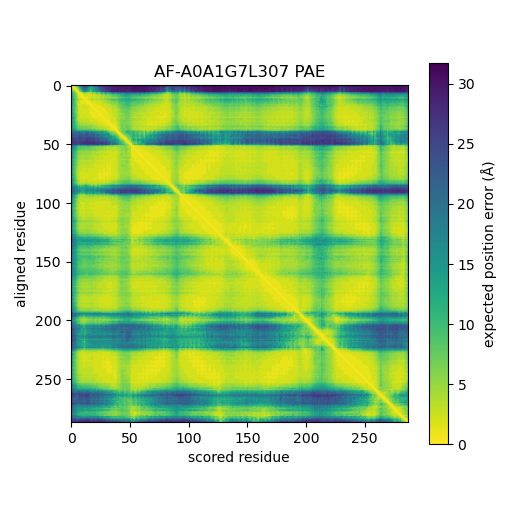98.50 240 HIS A N 1
ATOM 1966 C CA . HIS A 1 240 ? -7.006 1.662 -0.230 1.00 98.50 240 HIS A CA 1
ATOM 1967 C C . HIS A 1 240 ? -7.325 1.831 -1.715 1.00 98.50 240 HIS A C 1
ATOM 1969 O O . HIS A 1 240 ? -6.659 1.223 -2.554 1.00 98.50 240 HIS A O 1
ATOM 1975 N N . LYS A 1 241 ? -8.303 2.683 -2.051 1.00 98.06 241 LYS A N 1
ATOM 1976 C CA . LYS A 1 241 ? -8.681 2.959 -3.447 1.00 98.06 241 LYS A CA 1
ATOM 1977 C C . LYS A 1 241 ? -7.487 3.502 -4.230 1.00 98.06 241 LYS A C 1
ATOM 1979 O O . LYS A 1 241 ? -7.174 2.960 -5.285 1.00 98.06 241 LYS A O 1
ATOM 1984 N N . LYS A 1 242 ? -6.755 4.477 -3.679 1.00 98.19 242 LYS A N 1
ATOM 1985 C CA . LYS A 1 242 ? -5.570 5.072 -4.328 1.00 98.19 242 LYS A CA 1
ATOM 1986 C C . LYS A 1 242 ? -4.457 4.057 -4.566 1.00 98.19 242 LYS A C 1
ATOM 1988 O O . LYS A 1 242 ? -3.889 4.005 -5.655 1.00 98.19 242 LYS A O 1
ATOM 1993 N N . VAL A 1 243 ? -4.168 3.211 -3.577 1.00 98.12 243 VAL A N 1
ATOM 1994 C CA . VAL A 1 243 ? -3.145 2.162 -3.704 1.00 98.12 243 VAL A CA 1
ATOM 1995 C C . VAL A 1 243 ? -3.572 1.113 -4.739 1.00 98.12 243 VAL A C 1
ATOM 1997 O O . VAL A 1 243 ? -2.754 0.701 -5.558 1.00 98.12 243 VAL A O 1
ATOM 2000 N N . VAL A 1 244 ? -4.844 0.703 -4.764 1.00 97.94 244 VAL A N 1
ATOM 2001 C CA . VAL A 1 244 ? -5.371 -0.255 -5.755 1.00 97.94 244 VAL A CA 1
ATOM 2002 C C . VAL A 1 244 ? -5.390 0.324 -7.171 1.00 97.94 244 VAL A C 1
ATOM 2004 O O . VAL A 1 244 ? -5.066 -0.391 -8.125 1.00 97.94 244 VAL A O 1
ATOM 2007 N N . GLU A 1 245 ? -5.762 1.594 -7.326 1.00 97.69 245 GLU A N 1
ATOM 2008 C CA . GLU A 1 245 ? -5.725 2.316 -8.600 1.00 97.69 245 GLU A CA 1
ATOM 2009 C C . GLU A 1 245 ? -4.300 2.360 -9.148 1.00 97.69 245 GLU A C 1
ATOM 2011 O O . GLU A 1 245 ? -4.067 1.947 -10.286 1.00 97.69 245 GLU A O 1
ATOM 2016 N N . PHE A 1 246 ? -3.331 2.755 -8.321 1.00 98.12 246 PHE A N 1
ATOM 2017 C CA . PHE A 1 246 ? -1.942 2.849 -8.750 1.00 98.12 246 PHE A CA 1
ATOM 2018 C C . PHE A 1 246 ? -1.303 1.472 -9.000 1.00 98.12 246 PHE A C 1
ATOM 2020 O O . PHE A 1 246 ? -0.626 1.273 -10.010 1.00 98.12 246 PHE A O 1
ATOM 2027 N N . ALA A 1 247 ? -1.601 0.466 -8.170 1.00 97.25 247 ALA A N 1
ATOM 2028 C CA . ALA A 1 247 ? -1.199 -0.920 -8.425 1.00 97.25 247 ALA A CA 1
ATOM 2029 C C . ALA A 1 247 ? -1.773 -1.443 -9.752 1.00 97.25 247 ALA A C 1
ATOM 2031 O O . ALA A 1 247 ? -1.074 -2.097 -10.526 1.00 97.25 247 ALA A O 1
ATOM 2032 N N . SER A 1 248 ? -3.040 -1.131 -10.039 1.00 96.19 248 SER A N 1
ATOM 2033 C CA . SER A 1 248 ? -3.692 -1.488 -11.302 1.00 96.19 248 SER A CA 1
ATOM 2034 C C . SER A 1 248 ? -3.048 -0.801 -12.496 1.00 96.19 248 SER A C 1
ATOM 2036 O O . SER A 1 248 ? -2.845 -1.449 -13.523 1.00 96.19 248 SER A O 1
ATOM 2038 N N . PHE A 1 249 ? -2.715 0.483 -12.361 1.00 97.25 249 PHE A N 1
ATOM 2039 C CA . PHE A 1 249 ? -1.964 1.208 -13.373 1.00 97.25 249 PHE A CA 1
ATOM 2040 C C . PHE A 1 249 ? -0.630 0.515 -13.645 1.00 97.25 249 PHE A C 1
ATOM 2042 O O . PHE A 1 249 ? -0.387 0.144 -14.786 1.00 97.25 249 PHE A O 1
ATOM 2049 N N . LEU A 1 250 ? 0.189 0.249 -12.621 1.00 96.44 250 LEU A N 1
ATOM 2050 C CA . LEU A 1 250 ? 1.490 -0.403 -12.803 1.00 96.44 250 LEU A CA 1
ATOM 2051 C C . LEU A 1 250 ? 1.367 -1.793 -13.431 1.00 96.44 250 LEU A C 1
ATOM 2053 O O . LEU A 1 250 ? 2.154 -2.134 -14.309 1.00 96.44 250 LEU A O 1
ATOM 2057 N N . HIS A 1 251 ? 0.360 -2.573 -13.034 1.00 93.06 251 HIS A N 1
ATOM 2058 C CA . HIS A 1 251 ? 0.095 -3.881 -13.627 1.00 93.06 251 HIS A CA 1
ATOM 2059 C C . HIS A 1 251 ? -0.139 -3.792 -15.143 1.00 93.06 251 HIS A C 1
ATOM 2061 O O . HIS A 1 251 ? 0.444 -4.560 -15.905 1.00 93.06 251 HIS A O 1
ATOM 2067 N N . VAL A 1 252 ? -0.981 -2.851 -15.582 1.00 93.31 252 VAL A N 1
ATOM 2068 C CA . VAL A 1 252 ? -1.295 -2.636 -17.005 1.00 93.31 252 VAL A CA 1
ATOM 2069 C C . VAL A 1 252 ? -0.142 -1.954 -17.739 1.00 93.31 252 VAL A C 1
ATOM 2071 O O . VAL A 1 252 ? 0.116 -2.248 -18.900 1.00 93.31 252 VAL A O 1
ATOM 2074 N N . TYR A 1 253 ? 0.547 -1.031 -17.077 1.00 94.75 253 TYR A N 1
ATOM 2075 C CA . TYR A 1 253 ? 1.625 -0.250 -17.660 1.00 94.75 253 TYR A CA 1
ATOM 2076 C C . TYR A 1 253 ? 2.855 -1.116 -17.941 1.00 94.75 253 TYR A C 1
ATOM 2078 O O . TYR A 1 253 ? 3.442 -0.991 -19.012 1.00 94.75 253 TYR A O 1
ATOM 2086 N N . ILE A 1 254 ? 3.231 -1.989 -17.001 1.00 92.12 254 ILE A N 1
ATOM 2087 C CA . ILE A 1 254 ? 4.363 -2.909 -17.160 1.00 92.12 254 ILE A CA 1
ATOM 2088 C C . ILE A 1 254 ? 3.985 -4.076 -18.073 1.00 92.12 254 ILE A C 1
ATOM 2090 O O . ILE A 1 254 ? 4.802 -4.477 -18.891 1.00 92.12 254 ILE A O 1
ATOM 2094 N N . ASP A 1 255 ? 2.756 -4.587 -17.949 1.00 88.56 255 ASP A N 1
ATOM 2095 C CA . ASP A 1 255 ? 2.221 -5.667 -18.783 1.00 88.56 255 ASP A CA 1
ATOM 2096 C C . ASP A 1 255 ? 3.152 -6.889 -18.845 1.00 88.56 255 ASP A C 1
ATOM 2098 O O . ASP A 1 255 ? 3.714 -7.241 -19.881 1.00 88.56 255 ASP A O 1
ATOM 2102 N N . PHE A 1 256 ? 3.334 -7.541 -17.693 1.00 84.31 256 PHE A N 1
ATOM 2103 C CA . PHE A 1 256 ? 4.263 -8.665 -17.549 1.00 84.31 256 PHE A CA 1
ATOM 2104 C C . PHE A 1 256 ? 4.020 -9.817 -18.539 1.00 84.31 256 PHE A C 1
ATOM 2106 O O . PHE A 1 256 ? 4.954 -10.557 -18.839 1.00 84.31 256 PHE A O 1
ATOM 2113 N N . ASP A 1 257 ? 2.798 -9.956 -19.059 1.00 80.81 257 ASP A N 1
ATOM 2114 C CA . ASP A 1 257 ? 2.438 -10.983 -20.040 1.00 80.81 257 ASP A CA 1
ATOM 2115 C C . ASP A 1 257 ? 3.099 -10.752 -21.405 1.00 80.81 257 ASP A C 1
ATOM 2117 O O . ASP A 1 257 ? 3.413 -11.715 -22.105 1.00 80.81 257 ASP A O 1
ATOM 2121 N N . LYS A 1 258 ? 3.392 -9.496 -21.776 1.00 83.38 258 LYS A N 1
ATOM 2122 C CA . LYS A 1 258 ? 4.042 -9.173 -23.058 1.00 83.38 258 LYS A CA 1
ATOM 2123 C C . LYS A 1 258 ? 5.443 -9.747 -23.205 1.00 83.38 258 LYS A C 1
ATOM 2125 O O . LYS A 1 258 ? 5.915 -9.861 -24.332 1.00 83.38 258 LYS A O 1
ATOM 2130 N N . ALA A 1 259 ? 6.103 -10.110 -22.108 1.00 80.38 259 ALA A N 1
ATOM 2131 C CA . ALA A 1 259 ? 7.442 -10.690 -22.152 1.00 80.38 259 ALA A CA 1
ATOM 2132 C C . ALA A 1 259 ? 7.487 -12.076 -22.825 1.00 80.38 259 ALA A C 1
ATOM 2134 O O . ALA A 1 259 ? 8.571 -12.554 -23.172 1.00 80.38 259 ALA A O 1
ATOM 2135 N N . PHE A 1 260 ? 6.329 -12.710 -23.019 1.00 77.75 260 PHE A N 1
ATOM 2136 C CA . PHE A 1 260 ? 6.212 -14.099 -23.434 1.00 77.75 260 PHE A CA 1
ATOM 2137 C C . PHE A 1 260 ? 5.528 -14.254 -24.795 1.00 77.75 260 PHE A C 1
ATOM 2139 O O . PHE A 1 260 ? 4.697 -13.434 -25.210 1.00 77.75 260 PHE A O 1
ATOM 2146 N N . GLU A 1 261 ? 5.879 -15.332 -25.491 1.00 72.06 261 GLU A N 1
ATOM 2147 C CA . GLU A 1 261 ? 5.131 -15.796 -26.658 1.00 72.06 261 GLU A CA 1
ATOM 2148 C C . GLU A 1 261 ? 3.917 -16.628 -26.217 1.00 72.06 261 GLU A C 1
ATOM 2150 O O . GLU A 1 261 ? 4.034 -17.431 -25.287 1.00 72.06 261 GLU A O 1
ATOM 2155 N N . PRO A 1 262 ? 2.742 -16.465 -26.842 1.00 72.00 262 PRO A N 1
ATOM 2156 C CA . PRO A 1 262 ? 1.672 -17.441 -26.707 1.00 72.00 262 PRO A CA 1
ATOM 2157 C C . PRO A 1 262 ? 2.061 -18.747 -27.418 1.00 72.00 262 PRO A C 1
ATOM 2159 O O . PRO A 1 262 ? 2.747 -18.733 -28.438 1.00 72.00 262 PRO A O 1
ATOM 2162 N N . ASP A 1 263 ? 1.619 -19.881 -26.887 1.00 70.56 263 ASP A N 1
ATOM 2163 C CA . ASP A 1 263 ? 1.662 -21.159 -27.587 1.00 70.56 263 ASP A CA 1
ATOM 2164 C C . ASP A 1 263 ? 0.600 -21.230 -28.702 1.00 70.56 263 ASP A C 1
ATOM 2166 O O . ASP A 1 263 ? -0.187 -20.302 -28.913 1.00 70.56 263 ASP A O 1
ATOM 2170 N N . GLU A 1 264 ? 0.565 -22.350 -29.429 1.00 68.25 264 GLU A N 1
ATOM 2171 C CA . GLU A 1 264 ? -0.378 -22.582 -30.534 1.00 68.25 264 GLU A CA 1
ATOM 2172 C C . GLU A 1 264 ? -1.859 -22.508 -30.105 1.00 68.25 264 GLU A C 1
ATOM 2174 O O . GLU A 1 264 ? -2.733 -22.303 -30.947 1.00 68.25 264 GLU A O 1
ATOM 2179 N N . ALA A 1 265 ? -2.154 -22.633 -28.804 1.00 71.56 265 ALA A N 1
ATOM 2180 C CA . ALA A 1 265 ? -3.492 -22.522 -28.228 1.00 71.56 265 ALA A CA 1
ATOM 2181 C C . ALA A 1 265 ? -3.796 -21.120 -27.656 1.00 71.56 265 ALA A C 1
ATOM 2183 O O . ALA A 1 265 ? -4.882 -20.898 -27.117 1.00 71.56 265 ALA A O 1
ATOM 2184 N N . GLY A 1 266 ? -2.865 -20.167 -27.771 1.00 64.38 266 GLY A N 1
ATOM 2185 C CA . GLY A 1 266 ? -3.000 -18.816 -27.227 1.00 64.38 266 GLY A CA 1
ATOM 2186 C C . GLY A 1 266 ? -2.688 -18.706 -25.730 1.00 64.38 266 GLY A C 1
ATOM 2187 O O . GLY A 1 266 ? -2.932 -17.654 -25.136 1.00 64.38 266 GLY A O 1
ATOM 2188 N N . VAL A 1 267 ? -2.161 -19.762 -25.104 1.00 71.25 267 VAL A N 1
ATOM 2189 C CA . VAL A 1 267 ? -1.755 -19.769 -23.694 1.00 71.25 267 VAL A CA 1
ATOM 2190 C C . VAL A 1 267 ? -0.321 -19.266 -23.586 1.00 71.25 267 VAL A C 1
ATOM 2192 O O . VAL A 1 267 ? 0.545 -19.632 -24.368 1.00 71.25 267 VAL A O 1
ATOM 2195 N N . ILE A 1 268 ? -0.043 -18.406 -22.609 1.00 67.06 268 ILE A N 1
ATOM 2196 C CA . ILE A 1 268 ? 1.287 -17.816 -22.435 1.00 67.06 268 ILE A CA 1
ATOM 2197 C C . ILE A 1 268 ? 2.339 -18.906 -22.169 1.00 67.06 268 ILE A C 1
ATOM 2199 O O . ILE A 1 268 ? 2.301 -19.585 -21.139 1.00 67.06 268 ILE A O 1
ATOM 2203 N N . ASN A 1 269 ? 3.321 -19.023 -23.065 1.00 66.62 269 ASN A N 1
ATOM 2204 C CA . ASN A 1 269 ? 4.454 -19.923 -22.923 1.00 66.62 269 ASN A CA 1
ATOM 2205 C C . ASN A 1 269 ? 5.594 -19.237 -22.155 1.00 66.62 269 ASN A C 1
ATOM 2207 O O . ASN A 1 269 ? 6.404 -18.496 -22.712 1.00 66.62 269 ASN A O 1
ATOM 2211 N N . LEU A 1 270 ? 5.697 -19.538 -20.859 1.00 67.12 270 LEU A N 1
ATOM 2212 C CA . LEU A 1 270 ? 6.724 -18.971 -19.973 1.00 67.12 270 LEU A CA 1
ATOM 2213 C C . LEU A 1 270 ? 8.164 -19.398 -20.329 1.00 67.12 270 LEU A C 1
ATOM 2215 O O . LEU A 1 270 ? 9.116 -18.815 -19.813 1.00 67.12 270 LEU A O 1
ATOM 2219 N N . ALA A 1 271 ? 8.344 -20.395 -21.205 1.00 62.25 271 ALA A N 1
ATOM 2220 C CA . ALA A 1 271 ? 9.660 -20.876 -21.620 1.00 62.25 271 ALA A CA 1
ATOM 2221 C C . ALA A 1 271 ? 10.264 -20.077 -22.790 1.00 62.25 271 ALA A C 1
ATOM 2223 O O . ALA A 1 271 ? 11.479 -20.134 -22.985 1.00 62.25 271 ALA A O 1
ATOM 2224 N N . GLN A 1 272 ? 9.454 -19.331 -23.552 1.00 65.81 272 GLN A N 1
ATOM 2225 C CA . GLN A 1 272 ? 9.898 -18.585 -24.733 1.00 65.81 272 GLN A CA 1
ATOM 2226 C C . GLN A 1 272 ? 9.759 -17.076 -24.513 1.00 65.81 272 GLN A C 1
ATOM 2228 O O . GLN A 1 272 ? 8.656 -16.540 -24.391 1.00 65.81 272 GLN A O 1
ATOM 2233 N N . ARG A 1 273 ? 10.907 -16.390 -24.447 1.00 72.81 273 ARG A N 1
ATOM 2234 C CA . ARG A 1 273 ? 10.992 -14.947 -24.194 1.00 72.81 273 ARG A CA 1
ATOM 2235 C C . ARG A 1 273 ? 11.132 -14.171 -25.497 1.00 72.81 273 ARG A C 1
ATOM 2237 O O . ARG A 1 273 ? 11.951 -14.530 -26.343 1.00 72.81 273 ARG A O 1
ATOM 2244 N N . LYS A 1 274 ? 10.434 -13.041 -25.582 1.00 77.94 274 LYS A N 1
ATOM 2245 C CA . LYS A 1 274 ? 10.670 -12.033 -26.619 1.00 77.94 274 LYS A CA 1
ATOM 2246 C C . LYS A 1 274 ? 11.924 -11.199 -26.332 1.00 77.94 274 LYS A C 1
ATOM 2248 O O . LYS A 1 274 ? 12.513 -11.249 -25.244 1.00 77.94 274 LYS A O 1
ATOM 2253 N N . ASP A 1 275 ? 12.355 -10.418 -27.316 1.00 80.12 275 ASP A N 1
ATOM 2254 C CA . ASP A 1 275 ? 13.432 -9.447 -27.116 1.00 80.12 275 ASP A CA 1
ATOM 2255 C C . ASP A 1 275 ? 12.996 -8.316 -26.165 1.00 80.12 275 ASP A C 1
ATOM 2257 O O . ASP A 1 275 ? 11.837 -7.899 -26.192 1.00 80.12 275 ASP A O 1
ATOM 2261 N N . LYS A 1 276 ? 13.908 -7.799 -25.327 1.00 81.44 276 LYS A N 1
ATOM 2262 C CA . LYS A 1 276 ? 13.589 -6.763 -24.323 1.00 81.44 276 LYS A CA 1
ATOM 2263 C C . LYS A 1 276 ? 12.917 -5.537 -24.936 1.00 81.44 276 LYS A C 1
ATOM 2265 O O . LYS A 1 276 ? 11.962 -5.026 -24.349 1.00 81.44 276 LYS A O 1
ATOM 2270 N N . ALA A 1 277 ? 13.363 -5.109 -26.116 1.00 81.69 277 ALA A N 1
ATOM 2271 C CA . ALA A 1 277 ? 12.823 -3.939 -26.801 1.00 81.69 277 ALA A CA 1
ATOM 2272 C C . ALA A 1 277 ? 11.363 -4.121 -27.251 1.00 81.69 277 ALA A C 1
ATOM 2274 O O . ALA A 1 277 ? 10.686 -3.143 -27.552 1.00 81.69 277 ALA A O 1
ATOM 2275 N N . THR A 1 278 ? 10.858 -5.358 -27.291 1.00 82.62 278 THR A N 1
ATOM 2276 C CA . THR A 1 278 ? 9.489 -5.654 -27.744 1.00 82.62 278 THR A CA 1
ATOM 2277 C C . THR A 1 278 ? 8.444 -5.580 -26.634 1.00 82.62 278 THR A C 1
ATOM 2279 O O . THR A 1 278 ? 7.268 -5.369 -26.927 1.00 82.62 278 THR A O 1
ATOM 2282 N N . TYR A 1 279 ? 8.846 -5.749 -25.369 1.00 83.25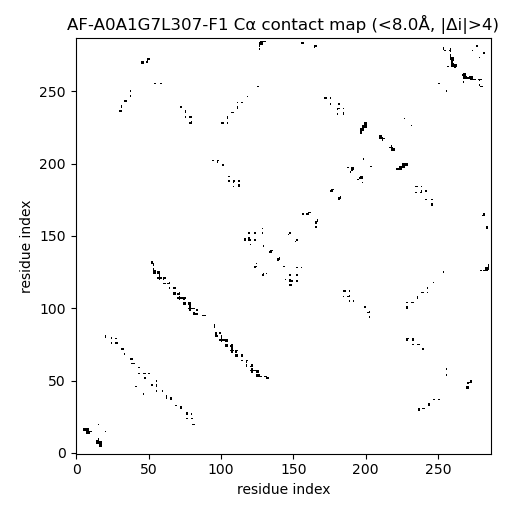 279 TYR A N 1
ATOM 2283 C CA . TYR A 1 279 ? 7.914 -5.783 -24.237 1.00 83.25 279 TYR A CA 1
ATOM 2284 C C . TYR A 1 279 ? 8.180 -4.699 -23.194 1.00 83.25 279 TYR A C 1
ATOM 2286 O O . TYR A 1 279 ? 7.251 -4.282 -22.503 1.00 83.25 279 TYR A O 1
ATOM 2294 N N . LYS A 1 280 ? 9.416 -4.197 -23.080 1.00 86.12 280 LYS A N 1
ATOM 2295 C CA . LYS A 1 280 ? 9.705 -3.053 -22.218 1.00 86.12 280 LYS A CA 1
ATOM 2296 C C . LYS A 1 280 ? 9.408 -1.758 -22.948 1.00 86.12 280 LYS A C 1
ATOM 2298 O O . LYS A 1 280 ? 9.937 -1.501 -24.022 1.00 86.12 280 LYS A O 1
ATOM 2303 N N . LYS A 1 281 ? 8.633 -0.898 -22.295 1.00 87.62 281 LYS A N 1
ATOM 2304 C CA . LYS A 1 281 ? 8.360 0.464 -22.768 1.00 87.62 281 LYS A CA 1
ATOM 2305 C C . LYS A 1 281 ? 9.613 1.338 -22.821 1.00 87.62 281 LYS A C 1
ATOM 2307 O O . LYS A 1 281 ? 9.734 2.176 -23.703 1.00 87.62 281 LYS A O 1
ATOM 2312 N N . PHE A 1 282 ? 10.528 1.137 -21.875 1.00 87.25 282 PHE A N 1
ATOM 2313 C CA . PHE A 1 282 ? 11.865 1.725 -21.843 1.00 87.25 282 PHE A CA 1
ATOM 2314 C C . PHE A 1 282 ? 12.759 0.901 -20.906 1.00 87.25 282 PHE A C 1
ATOM 2316 O O . PHE A 1 282 ? 12.280 0.030 -20.181 1.00 87.25 282 PHE A O 1
ATOM 2323 N N . TYR A 1 283 ? 14.060 1.168 -20.898 1.00 81.75 283 TYR A N 1
ATOM 2324 C CA . TYR A 1 283 ? 14.985 0.664 -19.885 1.00 81.75 283 TYR A CA 1
ATOM 2325 C C . TYR A 1 283 ? 16.189 1.608 -19.782 1.00 81.75 283 TYR A C 1
ATOM 2327 O O . TYR A 1 283 ? 16.509 2.317 -20.737 1.00 81.75 283 TYR A O 1
ATOM 2335 N N . ILE A 1 284 ? 16.794 1.688 -18.595 1.00 79.00 284 ILE A N 1
ATOM 2336 C CA . ILE A 1 284 ? 17.837 2.690 -18.299 1.00 79.00 284 ILE A CA 1
ATOM 2337 C C . ILE A 1 284 ? 19.235 2.218 -18.695 1.00 79.00 284 ILE A C 1
ATOM 2339 O O . ILE A 1 284 ? 20.070 3.033 -19.076 1.00 79.00 284 ILE A O 1
ATOM 2343 N N . ASN A 1 285 ? 19.493 0.914 -18.625 1.00 67.44 285 ASN A N 1
ATOM 2344 C CA . ASN A 1 285 ? 20.797 0.351 -18.938 1.00 67.44 285 ASN A CA 1
ATOM 2345 C C . ASN A 1 285 ? 20.701 -0.630 -20.109 1.00 67.44 285 ASN A C 1
ATOM 2347 O O . ASN A 1 285 ? 19.988 -1.630 -20.021 1.00 67.44 285 ASN A O 1
ATOM 2351 N N . GLU A 1 286 ? 21.449 -0.365 -21.177 1.00 54.78 286 GLU A N 1
ATOM 2352 C CA . GLU A 1 286 ? 21.744 -1.352 -22.217 1.00 54.78 286 GLU A CA 1
ATOM 2353 C C . GLU A 1 286 ? 22.841 -2.282 -21.673 1.00 54.78 286 GLU A C 1
ATOM 2355 O O . GLU A 1 286 ? 23.966 -1.839 -21.433 1.00 54.78 286 GLU A O 1
ATOM 2360 N N . TYR A 1 287 ? 22.498 -3.542 -21.392 1.00 49.25 287 TYR A N 1
ATOM 2361 C CA . TYR A 1 287 ? 23.451 -4.593 -21.011 1.00 49.25 287 TYR A CA 1
ATOM 2362 C C . TYR A 1 287 ? 23.511 -5.661 -22.092 1.00 49.25 287 TYR A C 1
ATOM 2364 O O . TYR A 1 287 ? 22.417 -6.072 -22.546 1.00 49.25 287 TYR A O 1
#

Organism: NCBI:txid1391627

Secondary structure (DSSP, 8-state):
-------EEEETTEEEEHHHHHHHHHHHHHHTPPPGGG-----HHHHTTTS-HHHHHHHHHHHHHHHHHHHHHHHHHHHH-S----SS-GGGHHHHHHHHHHHHHHHHHHHHHHHHHHHHHHHHHHTTSS-GGG--SHHHHHHHHHH-SHHHHHHHHGGGTTSHHHHHHHHHHHHHHH-HHHHHHHHHHHIIIII--EEETTTSPPPSS--B-TTS-BGGGGPPEEEPHHHHHHHHHHHHHHHHHHHHHHHHHH-GGGGEEE-TTS-EEEEEEPPHHHH-S--S---